Protein AF-A0A819VGU9-F1 (afdb_monomer_lite)

pLDDT: mean 79.76, std 13.73, range [31.5, 95.88]

Structure (mmCIF, N/CA/C/O backbone):
data_AF-A0A819VGU9-F1
#
_entry.id   AF-A0A819VGU9-F1
#
loop_
_atom_site.group_PDB
_atom_site.id
_atom_site.type_symbol
_atom_site.label_atom_id
_atom_site.label_alt_id
_atom_site.label_comp_id
_atom_site.label_asym_id
_atom_site.label_entity_id
_atom_site.label_seq_id
_atom_site.pdbx_PDB_ins_code
_atom_site.Cartn_x
_atom_site.Cartn_y
_atom_site.Cartn_z
_atom_site.occupancy
_atom_site.B_iso_or_equiv
_atom_site.auth_seq_id
_atom_site.auth_comp_id
_atom_site.auth_asym_id
_atom_site.auth_atom_id
_atom_site.pdbx_PDB_model_num
ATOM 1 N N . MET A 1 1 ? 6.823 -14.526 -29.580 1.00 31.86 1 MET A N 1
ATOM 2 C CA . MET A 1 1 ? 7.657 -13.883 -30.620 1.00 31.86 1 MET A CA 1
ATOM 3 C C . MET A 1 1 ? 7.358 -12.381 -30.601 1.00 31.86 1 MET A C 1
ATOM 5 O O . MET A 1 1 ? 6.498 -11.928 -31.337 1.00 31.86 1 MET A O 1
ATOM 9 N N . ILE A 1 2 ? 7.990 -11.626 -29.694 1.00 31.50 2 ILE A N 1
ATOM 10 C CA . ILE A 1 2 ? 7.909 -10.154 -29.609 1.00 31.50 2 ILE A CA 1
ATOM 11 C C . ILE A 1 2 ? 9.362 -9.670 -29.629 1.00 31.50 2 ILE A C 1
ATOM 13 O O . ILE A 1 2 ? 9.947 -9.432 -28.584 1.00 31.50 2 ILE A O 1
ATOM 17 N N . LYS A 1 3 ? 10.001 -9.691 -30.805 1.00 33.62 3 LYS A N 1
ATOM 18 C CA . LYS A 1 3 ? 11.456 -9.472 -30.924 1.00 33.62 3 LYS A CA 1
ATOM 19 C C . LYS A 1 3 ? 11.868 -8.036 -31.278 1.00 33.62 3 LYS A C 1
ATOM 21 O O . LYS A 1 3 ? 13.042 -7.739 -31.182 1.00 33.62 3 LYS A O 1
ATOM 26 N N . ASN A 1 4 ? 10.938 -7.141 -31.635 1.00 33.09 4 ASN A N 1
ATOM 27 C CA . ASN A 1 4 ? 11.290 -5.843 -32.242 1.00 33.09 4 ASN A CA 1
ATOM 28 C C . ASN A 1 4 ? 10.592 -4.612 -31.618 1.00 33.09 4 ASN A C 1
ATOM 30 O O . ASN A 1 4 ? 10.355 -3.640 -32.326 1.00 33.09 4 ASN A O 1
ATOM 34 N N . LEU A 1 5 ? 10.222 -4.629 -30.329 1.00 37.22 5 LEU A N 1
ATOM 35 C CA . LEU A 1 5 ? 9.603 -3.455 -29.673 1.00 37.22 5 LEU A CA 1
ATOM 36 C C . LEU A 1 5 ? 10.383 -2.895 -28.468 1.00 37.22 5 LEU A C 1
ATOM 38 O O . LEU A 1 5 ? 9.916 -1.952 -27.836 1.00 37.22 5 LEU A O 1
ATOM 42 N N . PHE A 1 6 ? 11.547 -3.461 -28.143 1.00 39.22 6 PHE A N 1
ATOM 43 C CA . PHE A 1 6 ? 12.236 -3.240 -26.865 1.00 39.22 6 PHE A CA 1
ATOM 44 C C . PHE A 1 6 ? 13.535 -2.436 -26.970 1.00 39.22 6 PHE A C 1
ATOM 46 O O . PHE A 1 6 ? 14.406 -2.619 -26.129 1.00 39.22 6 PHE A O 1
ATOM 53 N N . GLU A 1 7 ? 13.707 -1.548 -27.956 1.00 41.38 7 GLU A N 1
ATOM 54 C CA . GLU A 1 7 ? 14.926 -0.726 -27.928 1.00 41.38 7 GLU A CA 1
ATOM 55 C C . GLU A 1 7 ? 14.936 0.199 -26.704 1.00 41.38 7 GLU A C 1
ATOM 57 O O . GLU A 1 7 ? 15.958 0.245 -26.037 1.00 41.38 7 GLU A O 1
ATOM 62 N N . PHE A 1 8 ? 13.805 0.808 -26.307 1.00 51.00 8 PHE A N 1
ATOM 63 C CA . PHE A 1 8 ? 13.648 1.485 -25.006 1.00 51.00 8 PHE A CA 1
ATOM 64 C C . PHE A 1 8 ? 12.159 1.576 -24.627 1.00 51.00 8 PHE A C 1
ATOM 66 O O . PHE A 1 8 ? 11.476 2.530 -25.004 1.00 51.00 8 PHE A O 1
ATOM 73 N N . LEU A 1 9 ? 11.626 0.580 -23.911 1.00 62.31 9 LEU A N 1
ATOM 74 C CA . LEU A 1 9 ? 10.240 0.605 -23.425 1.00 62.31 9 LEU A CA 1
ATOM 75 C C . LEU A 1 9 ? 10.215 0.877 -21.922 1.00 62.31 9 LEU A C 1
ATOM 77 O O . LEU A 1 9 ? 10.879 0.182 -21.158 1.00 62.31 9 LEU A O 1
ATOM 81 N N . ASP A 1 10 ? 9.425 1.857 -21.492 1.00 71.31 10 ASP A N 1
ATOM 82 C CA . ASP A 1 10 ? 9.226 2.092 -20.064 1.00 71.31 10 ASP A CA 1
ATOM 83 C C . ASP A 1 10 ? 8.240 1.093 -19.470 1.00 71.31 10 ASP A C 1
ATOM 85 O O . ASP A 1 10 ? 7.156 0.854 -20.008 1.00 71.31 10 ASP A O 1
ATOM 89 N N . LEU A 1 11 ? 8.590 0.590 -18.295 1.00 72.44 11 LEU A N 1
ATOM 90 C CA . LEU A 1 11 ? 7.759 -0.256 -17.463 1.00 72.44 11 LEU A CA 1
ATOM 91 C C . LEU A 1 11 ? 7.375 0.503 -16.203 1.00 72.44 11 LEU A C 1
ATOM 93 O O . LEU A 1 11 ? 8.237 0.977 -15.466 1.00 72.44 11 LEU A O 1
ATOM 97 N N . ASN A 1 12 ? 6.079 0.562 -15.921 1.00 75.69 12 ASN A N 1
ATOM 98 C CA . ASN A 1 12 ? 5.585 0.916 -14.600 1.00 75.69 12 ASN A CA 1
ATOM 99 C C . ASN A 1 12 ? 5.543 -0.362 -13.761 1.00 75.69 12 ASN A C 1
ATOM 101 O O . ASN A 1 12 ? 4.792 -1.279 -14.099 1.00 75.69 12 ASN A O 1
ATOM 105 N N . VAL A 1 13 ? 6.339 -0.422 -12.695 1.00 72.31 13 VAL A N 1
ATOM 106 C CA . VAL A 1 13 ? 6.439 -1.588 -11.811 1.00 72.31 13 VAL A CA 1
ATOM 107 C C . VAL A 1 13 ? 6.014 -1.205 -10.398 1.00 72.31 13 VAL A C 1
ATOM 109 O O . VAL A 1 13 ? 6.526 -0.240 -9.825 1.00 72.31 13 VAL A O 1
ATOM 112 N N . SER A 1 14 ? 5.083 -1.965 -9.827 1.00 74.81 14 SER A N 1
ATOM 113 C CA . SER A 1 14 ? 4.647 -1.826 -8.436 1.00 74.81 14 SER A CA 1
ATOM 114 C C . SER A 1 14 ? 4.408 -3.188 -7.782 1.00 74.81 14 SER A C 1
ATOM 116 O O . SER A 1 14 ? 4.339 -4.213 -8.456 1.00 74.81 14 SER A O 1
ATOM 118 N N . LYS A 1 15 ? 4.298 -3.198 -6.452 1.00 73.69 15 LYS A N 1
ATOM 119 C CA . LYS A 1 15 ? 3.937 -4.365 -5.637 1.00 73.69 15 LYS A CA 1
ATOM 120 C C . LYS A 1 15 ? 2.685 -4.017 -4.834 1.00 73.69 15 LYS A C 1
ATOM 122 O O . LYS A 1 15 ? 2.553 -2.884 -4.360 1.00 73.69 15 LYS A O 1
ATOM 127 N N . ASP A 1 16 ? 1.776 -4.977 -4.695 1.00 63.22 16 ASP A N 1
ATOM 128 C CA . ASP A 1 16 ? 0.609 -4.821 -3.830 1.00 63.22 16 ASP A CA 1
ATOM 129 C C . ASP A 1 16 ? 1.040 -4.679 -2.363 1.00 63.22 16 ASP A C 1
ATOM 131 O O . ASP A 1 16 ? 2.048 -5.238 -1.944 1.00 63.22 16 ASP A O 1
ATOM 135 N N . GLN A 1 17 ? 0.221 -3.977 -1.574 1.00 55.19 17 GLN A N 1
ATOM 136 C CA . GLN A 1 17 ? 0.318 -3.840 -0.109 1.00 55.19 17 GLN A CA 1
ATOM 137 C C . GLN A 1 17 ? 1.141 -2.689 0.491 1.00 55.19 17 GLN A C 1
ATOM 139 O O . GLN A 1 17 ? 1.574 -2.820 1.629 1.00 55.19 17 GLN A O 1
ATOM 144 N N . LEU A 1 18 ? 1.257 -1.510 -0.128 1.00 57.91 18 LEU A N 1
ATOM 145 C CA . LEU A 1 18 ? 1.621 -0.318 0.659 1.00 57.91 18 LEU A CA 1
ATOM 146 C C . LEU A 1 18 ? 0.717 0.882 0.398 1.00 57.91 18 LEU A C 1
ATOM 148 O O . LEU A 1 18 ? 0.342 1.186 -0.731 1.00 57.91 18 LEU A O 1
ATOM 152 N N . LEU A 1 19 ? 0.397 1.582 1.491 1.00 60.91 19 LEU A N 1
ATOM 153 C CA . LEU A 1 19 ? -0.346 2.848 1.517 1.00 60.91 19 LEU A CA 1
ATOM 154 C C . LEU A 1 19 ? 0.340 3.952 0.704 1.00 60.91 19 LEU A C 1
ATOM 156 O O . LEU A 1 19 ? -0.319 4.841 0.167 1.00 60.91 19 LEU A O 1
ATOM 160 N N . LEU A 1 20 ? 1.659 3.838 0.563 1.00 59.12 20 LEU A N 1
ATOM 161 C CA . LEU A 1 20 ? 2.449 4.514 -0.449 1.00 59.12 20 LEU A CA 1
ATOM 162 C C . LEU A 1 20 ? 2.729 3.503 -1.558 1.00 59.12 20 LEU A C 1
ATOM 164 O O . LEU A 1 20 ? 3.771 2.849 -1.562 1.00 59.12 20 LEU A O 1
ATOM 168 N N . GLN A 1 21 ? 1.783 3.344 -2.485 1.00 58.88 21 GLN A N 1
ATOM 169 C CA . GLN A 1 21 ? 2.053 2.594 -3.706 1.00 58.88 21 GLN A CA 1
ATOM 170 C C . GLN A 1 21 ? 3.158 3.324 -4.459 1.00 58.88 21 GLN A C 1
ATOM 172 O O . GLN A 1 21 ? 2.946 4.386 -5.048 1.00 58.88 21 GLN A O 1
ATOM 177 N N . LYS A 1 22 ? 4.364 2.768 -4.391 1.00 68.19 22 LYS A N 1
ATOM 178 C CA . LYS A 1 22 ? 5.483 3.251 -5.174 1.00 68.19 22 LYS A CA 1
ATOM 179 C C . LYS A 1 22 ? 5.436 2.559 -6.523 1.00 68.19 22 LYS A C 1
ATOM 181 O O . LYS A 1 22 ? 5.618 1.348 -6.609 1.00 68.19 22 LYS A O 1
ATOM 186 N N . ILE A 1 23 ? 5.179 3.351 -7.553 1.00 75.38 23 ILE A N 1
ATOM 187 C CA . ILE A 1 23 ? 5.312 2.924 -8.938 1.00 75.38 23 ILE A CA 1
ATOM 188 C C . ILE A 1 23 ? 6.678 3.407 -9.409 1.00 75.38 23 ILE A C 1
ATOM 190 O O . ILE A 1 23 ? 6.955 4.607 -9.391 1.00 75.38 23 ILE A O 1
ATOM 194 N N . LEU A 1 24 ? 7.550 2.471 -9.769 1.00 77.19 24 LEU A N 1
ATOM 195 C CA . LEU A 1 24 ? 8.814 2.786 -10.418 1.00 77.19 24 LEU A CA 1
ATOM 196 C C . LEU A 1 24 ? 8.627 2.770 -11.924 1.00 77.19 24 LEU A C 1
ATOM 198 O O . LEU A 1 24 ? 8.023 1.847 -12.461 1.00 77.19 24 LEU A O 1
ATOM 202 N N . VAL A 1 25 ? 9.174 3.785 -12.586 1.00 80.94 25 VAL A N 1
ATOM 203 C CA . VAL A 1 25 ? 9.346 3.779 -14.036 1.00 80.94 25 VAL A CA 1
ATOM 204 C C . VAL A 1 25 ? 10.752 3.256 -14.307 1.00 80.94 25 VAL A C 1
ATOM 206 O O . VAL A 1 25 ? 11.726 3.910 -13.937 1.00 80.94 25 VAL A O 1
ATOM 209 N N . LEU A 1 26 ? 10.845 2.065 -14.891 1.00 82.94 26 LEU A N 1
ATOM 210 C CA . LEU A 1 26 ? 12.098 1.399 -15.248 1.00 82.94 26 LEU A CA 1
ATOM 211 C C . LEU A 1 26 ? 12.187 1.239 -16.764 1.00 82.94 26 LEU A C 1
ATOM 213 O O . LEU A 1 26 ? 11.166 1.131 -17.436 1.00 82.94 26 LEU A O 1
ATOM 217 N N . THR A 1 27 ? 13.400 1.176 -17.299 1.00 85.94 27 THR A N 1
ATOM 218 C CA . THR A 1 27 ? 13.620 0.887 -18.720 1.00 85.94 27 THR A CA 1
ATOM 219 C C . THR A 1 27 ? 13.745 -0.620 -18.916 1.00 85.94 27 THR A C 1
ATOM 221 O O . THR A 1 27 ? 14.610 -1.249 -18.307 1.00 85.94 27 THR A O 1
ATOM 224 N N . ALA A 1 28 ? 12.910 -1.204 -19.774 1.00 87.00 28 ALA A N 1
ATOM 225 C CA . ALA A 1 28 ? 13.093 -2.572 -20.244 1.00 87.00 28 ALA A CA 1
ATOM 226 C C . ALA A 1 28 ? 14.291 -2.635 -21.198 1.00 87.00 28 ALA A C 1
ATOM 228 O O . ALA A 1 28 ? 14.352 -1.866 -22.158 1.00 87.00 28 ALA A O 1
ATOM 229 N N . VAL A 1 29 ? 15.208 -3.568 -20.944 1.00 88.81 29 VAL A N 1
ATOM 230 C CA . VAL A 1 29 ? 16.390 -3.824 -21.776 1.00 88.81 29 VAL A CA 1
ATOM 231 C C . VAL A 1 29 ? 16.378 -5.291 -22.188 1.00 88.81 29 VAL A C 1
ATOM 233 O O . VAL A 1 29 ? 16.212 -6.166 -21.338 1.00 88.81 29 VAL A O 1
ATOM 236 N N . ASP A 1 30 ? 16.539 -5.557 -23.484 1.00 89.44 30 ASP A N 1
ATOM 237 C CA . ASP A 1 30 ? 16.662 -6.921 -24.000 1.00 89.44 30 ASP A CA 1
ATOM 238 C C . ASP A 1 30 ? 18.105 -7.425 -23.855 1.00 89.44 30 ASP A C 1
ATOM 240 O O . ASP A 1 30 ? 19.038 -6.805 -24.366 1.00 89.44 30 ASP A O 1
ATOM 244 N N . ILE A 1 31 ? 18.287 -8.545 -23.149 1.00 90.94 31 ILE A N 1
ATOM 245 C CA . ILE A 1 31 ? 19.594 -9.165 -22.888 1.00 90.94 31 ILE A CA 1
ATOM 246 C C . ILE A 1 31 ? 19.554 -10.604 -23.427 1.00 90.94 31 ILE A C 1
ATOM 248 O O . ILE A 1 31 ? 18.895 -11.452 -22.812 1.00 90.94 31 ILE A O 1
ATOM 252 N N . PRO A 1 32 ? 20.235 -10.903 -24.553 1.00 93.88 32 PRO A N 1
ATOM 253 C CA . PRO A 1 32 ? 20.205 -12.217 -25.203 1.00 93.88 32 PRO A CA 1
ATOM 254 C C . PRO A 1 32 ? 20.515 -13.397 -24.279 1.00 93.88 32 PRO A C 1
ATOM 256 O O . PRO A 1 32 ? 19.910 -14.462 -24.387 1.00 93.88 32 PRO A O 1
ATOM 259 N N . GLU A 1 33 ? 21.429 -13.203 -23.334 1.00 95.44 33 GLU A N 1
ATOM 260 C CA . GLU A 1 33 ? 21.874 -14.214 -22.377 1.00 95.44 33 GLU A CA 1
ATOM 261 C C . GLU A 1 33 ? 20.768 -14.640 -21.400 1.00 95.44 33 GLU A C 1
ATOM 263 O O . GLU A 1 33 ? 20.848 -15.725 -20.827 1.00 95.44 33 GLU A O 1
ATOM 268 N N . LEU A 1 34 ? 19.729 -13.815 -21.224 1.00 94.06 34 LEU A N 1
ATOM 269 C CA . LEU A 1 34 ? 18.594 -14.072 -20.332 1.00 94.06 34 LEU A CA 1
ATOM 270 C C . LEU A 1 34 ? 17.363 -14.623 -21.069 1.00 94.06 34 LEU A C 1
ATOM 272 O O . LEU A 1 34 ? 16.322 -14.832 -20.450 1.00 94.06 34 LEU A O 1
ATOM 276 N N . HIS A 1 35 ? 17.446 -14.884 -22.380 1.00 93.94 35 HIS A N 1
ATOM 277 C CA . HIS A 1 35 ? 16.300 -15.320 -23.200 1.00 93.94 35 HIS A CA 1
ATOM 278 C C . HIS A 1 35 ? 15.715 -16.682 -22.809 1.00 93.94 35 HIS A C 1
ATOM 280 O O . HIS A 1 35 ? 14.593 -16.996 -23.204 1.00 93.94 35 HIS A O 1
ATOM 286 N N . ASN A 1 36 ? 16.456 -17.496 -22.059 1.00 95.88 36 ASN A N 1
ATOM 287 C CA . ASN A 1 36 ? 15.985 -18.769 -21.512 1.00 95.88 36 ASN A CA 1
ATOM 288 C C . ASN A 1 36 ? 15.142 -18.611 -20.233 1.00 95.88 36 ASN A C 1
ATOM 290 O O . ASN A 1 36 ? 14.585 -19.598 -19.752 1.00 95.88 36 ASN A O 1
ATOM 294 N N . LEU A 1 37 ? 15.065 -17.405 -19.668 1.00 93.31 37 LEU A N 1
ATOM 295 C CA . LEU A 1 37 ? 14.242 -17.099 -18.508 1.00 93.31 37 LEU A CA 1
ATOM 296 C C . LEU A 1 37 ? 12.854 -16.642 -18.972 1.00 93.31 37 LEU A C 1
ATOM 298 O O . LEU A 1 37 ? 12.713 -15.728 -19.784 1.00 93.31 37 LEU A O 1
ATOM 302 N N . HIS A 1 38 ? 11.815 -17.290 -18.452 1.00 91.38 38 HIS A N 1
ATOM 303 C CA . HIS A 1 38 ? 10.426 -17.043 -18.835 1.00 91.38 38 HIS A CA 1
ATOM 304 C C . HIS A 1 38 ? 9.576 -16.741 -17.604 1.00 91.38 38 HIS A C 1
ATOM 306 O O . HIS A 1 38 ? 9.873 -17.226 -16.515 1.00 91.38 38 HIS A O 1
ATOM 312 N N . ASP A 1 39 ? 8.527 -15.937 -17.793 1.00 89.56 39 ASP A N 1
ATOM 313 C CA . ASP A 1 39 ? 7.540 -15.572 -16.766 1.00 89.56 39 ASP A CA 1
ATOM 314 C C . ASP A 1 39 ? 8.132 -14.955 -15.485 1.00 89.56 39 ASP A C 1
ATOM 316 O O . ASP A 1 39 ? 7.549 -15.040 -14.404 1.00 89.56 39 ASP A O 1
ATOM 320 N N . ILE A 1 40 ? 9.284 -14.289 -15.614 1.00 90.38 40 ILE A N 1
ATOM 321 C CA . ILE A 1 40 ? 9.957 -13.573 -14.528 1.00 90.38 40 ILE A CA 1
ATOM 322 C C . ILE A 1 40 ? 10.390 -12.172 -14.962 1.00 90.38 40 ILE A C 1
ATOM 324 O O . ILE A 1 40 ? 10.522 -11.876 -16.150 1.00 90.38 40 ILE A O 1
ATOM 328 N N . ILE A 1 41 ? 10.652 -11.318 -13.974 1.00 88.25 41 ILE A N 1
ATOM 329 C CA . ILE A 1 41 ? 11.302 -10.019 -14.155 1.00 88.25 41 ILE A CA 1
ATOM 330 C C . ILE A 1 41 ? 12.696 -10.130 -13.555 1.00 88.25 41 ILE A C 1
ATOM 332 O O . ILE A 1 41 ? 12.843 -10.564 -12.413 1.00 88.25 41 ILE A O 1
ATOM 336 N N . VAL A 1 42 ? 13.708 -9.718 -14.312 1.00 90.19 42 VAL A N 1
ATOM 337 C CA . VAL A 1 42 ? 15.090 -9.659 -13.833 1.00 90.19 42 VAL A CA 1
ATOM 338 C C . VAL A 1 42 ? 15.429 -8.206 -13.529 1.00 90.19 42 VAL A C 1
ATOM 340 O O . VAL A 1 42 ? 15.321 -7.343 -14.397 1.00 90.19 42 VAL A O 1
ATOM 343 N N . PHE A 1 43 ? 15.818 -7.932 -12.285 1.00 89.81 43 PHE A N 1
ATOM 344 C CA . PHE A 1 43 ? 16.301 -6.618 -11.867 1.00 89.81 43 PHE A CA 1
ATOM 345 C C . PHE A 1 43 ? 17.827 -6.569 -11.928 1.00 89.81 43 PHE A C 1
ATOM 347 O O . PHE A 1 43 ? 18.496 -7.575 -11.695 1.00 89.81 43 PHE A O 1
ATOM 354 N N . SER A 1 44 ? 18.373 -5.382 -12.199 1.00 88.31 44 SER A N 1
ATOM 355 C CA . SER A 1 44 ? 19.816 -5.150 -12.120 1.00 88.31 44 SER A CA 1
ATOM 356 C C . SER A 1 44 ? 20.331 -5.358 -10.691 1.00 88.31 44 SER A C 1
ATOM 358 O O . SER A 1 44 ? 19.679 -4.959 -9.722 1.00 88.31 44 SER A O 1
ATOM 360 N N . THR A 1 45 ? 21.520 -5.947 -10.570 1.00 86.06 45 THR A N 1
ATOM 361 C CA . THR A 1 45 ? 22.282 -6.037 -9.314 1.00 86.06 45 THR A CA 1
ATOM 362 C C . THR A 1 45 ? 23.190 -4.828 -9.084 1.00 86.06 45 THR A C 1
ATOM 364 O O . THR A 1 45 ? 23.791 -4.717 -8.020 1.00 86.06 45 THR A O 1
ATOM 367 N N . GLU A 1 46 ? 23.292 -3.933 -10.067 1.00 85.12 46 GLU A N 1
ATOM 368 C CA . GLU A 1 46 ? 24.137 -2.740 -10.022 1.00 85.12 46 GLU A CA 1
ATOM 369 C C . GLU A 1 46 ? 23.424 -1.538 -9.381 1.00 85.12 46 GLU A C 1
ATOM 371 O O . GLU A 1 46 ? 22.203 -1.382 -9.478 1.00 85.12 46 GLU A O 1
ATOM 376 N N . GLY A 1 47 ? 24.214 -0.636 -8.792 1.00 82.00 47 GLY A N 1
ATOM 377 C CA . GLY A 1 47 ? 23.757 0.602 -8.151 1.00 82.00 47 GLY A CA 1
ATOM 378 C C . GLY A 1 47 ? 23.665 0.521 -6.623 1.00 82.00 47 GLY A C 1
ATOM 379 O O . GLY A 1 47 ? 23.725 -0.549 -6.028 1.00 82.00 47 GLY A O 1
ATOM 380 N N . ASP A 1 48 ? 23.496 1.677 -5.973 1.00 81.38 48 ASP A N 1
ATOM 381 C CA . ASP A 1 48 ? 23.580 1.792 -4.503 1.00 81.38 48 ASP A CA 1
ATOM 382 C C . ASP A 1 48 ? 22.471 1.037 -3.755 1.00 81.38 48 ASP A C 1
ATOM 384 O O . ASP A 1 48 ? 22.633 0.618 -2.608 1.00 81.38 48 ASP A O 1
ATOM 388 N N . ARG A 1 49 ? 21.306 0.889 -4.394 1.00 77.44 49 ARG A N 1
ATOM 389 C CA . ARG A 1 49 ? 20.156 0.156 -3.860 1.00 77.44 49 ARG A CA 1
ATOM 390 C C . ARG A 1 49 ? 19.457 -0.583 -5.001 1.00 77.44 49 ARG A C 1
ATOM 392 O O . ARG A 1 49 ? 19.077 0.085 -5.969 1.00 77.44 49 ARG A O 1
ATOM 399 N N . PRO A 1 50 ? 19.198 -1.896 -4.868 1.00 84.50 50 PRO A N 1
ATOM 400 C CA . PRO A 1 50 ? 18.474 -2.649 -5.884 1.00 84.50 50 PRO A CA 1
ATOM 401 C C . PRO A 1 50 ? 17.062 -2.105 -6.125 1.00 84.50 50 PRO A C 1
ATOM 403 O O . PRO A 1 50 ? 16.383 -1.667 -5.188 1.00 84.50 50 PRO A O 1
ATOM 406 N N . ASP A 1 51 ? 16.601 -2.140 -7.376 1.00 84.50 51 ASP A N 1
ATOM 407 C CA . ASP A 1 51 ? 15.305 -1.565 -7.756 1.00 84.50 51 ASP A CA 1
ATOM 408 C C . ASP A 1 51 ? 14.118 -2.296 -7.134 1.00 84.50 51 ASP A C 1
ATOM 410 O O . ASP A 1 51 ? 13.174 -1.644 -6.696 1.00 84.50 51 ASP A O 1
ATOM 414 N N . PHE A 1 52 ? 14.185 -3.620 -6.987 1.00 82.88 52 PHE A N 1
ATOM 415 C CA . PHE A 1 52 ? 13.140 -4.372 -6.294 1.00 82.88 52 PHE A CA 1
ATOM 416 C C . PHE A 1 52 ? 12.942 -3.861 -4.857 1.00 82.88 52 PHE A C 1
ATOM 418 O O . PHE A 1 52 ? 11.824 -3.552 -4.457 1.00 82.88 52 PHE A O 1
ATOM 425 N N . HIS A 1 53 ? 14.025 -3.605 -4.117 1.00 79.06 53 HIS A N 1
ATOM 426 C CA . HIS A 1 53 ? 13.959 -3.107 -2.740 1.00 79.06 53 HIS A CA 1
ATOM 427 C C . HIS A 1 53 ? 13.385 -1.680 -2.647 1.00 79.06 53 HIS A C 1
ATOM 429 O O . HIS A 1 53 ? 12.893 -1.249 -1.601 1.00 79.06 53 HIS A O 1
ATOM 435 N N . LYS A 1 54 ? 13.434 -0.918 -3.747 1.00 78.06 54 LYS A N 1
ATOM 436 C CA . LYS A 1 54 ? 12.787 0.396 -3.876 1.00 78.06 54 LYS A CA 1
ATOM 437 C C . LYS A 1 54 ? 11.273 0.277 -4.104 1.00 78.06 54 LYS A C 1
ATOM 439 O O . LYS A 1 54 ? 10.600 1.304 -3.984 1.00 78.06 54 LYS A O 1
ATOM 444 N N . ILE A 1 55 ? 10.753 -0.906 -4.432 1.00 79.25 55 ILE A N 1
ATOM 445 C CA . ILE A 1 55 ? 9.331 -1.216 -4.613 1.00 79.25 55 ILE A CA 1
ATOM 446 C C . ILE A 1 55 ? 8.831 -1.889 -3.338 1.00 79.25 55 ILE A C 1
ATOM 448 O O . ILE A 1 55 ? 8.933 -3.100 -3.162 1.00 79.25 55 ILE A O 1
ATOM 452 N N . ALA A 1 56 ? 8.293 -1.081 -2.430 1.00 74.12 56 ALA A N 1
ATOM 453 C CA . ALA A 1 56 ? 7.631 -1.568 -1.225 1.00 74.12 56 ALA A CA 1
ATOM 454 C C . ALA A 1 56 ? 8.469 -2.504 -0.327 1.00 74.12 56 ALA A C 1
ATOM 456 O O . ALA A 1 56 ? 7.915 -3.382 0.327 1.00 74.12 56 ALA A O 1
ATOM 457 N N . GLY A 1 57 ? 9.795 -2.325 -0.293 1.00 75.81 57 GLY A N 1
ATOM 458 C CA . GLY A 1 57 ? 10.679 -3.141 0.545 1.00 75.81 57 GLY A CA 1
ATOM 459 C C . GLY A 1 57 ? 10.772 -4.607 0.114 1.00 75.81 57 GLY A C 1
ATOM 460 O O . GLY A 1 57 ? 11.091 -5.448 0.940 1.00 75.81 57 GLY A O 1
ATOM 461 N N . SER A 1 58 ? 10.477 -4.911 -1.153 1.00 81.00 58 SER A N 1
ATOM 462 C CA . SER A 1 58 ? 10.571 -6.263 -1.705 1.00 81.00 58 SER A CA 1
ATOM 463 C C . SER A 1 58 ? 11.952 -6.896 -1.488 1.00 81.00 58 SER A C 1
ATOM 465 O O . SER A 1 58 ? 12.970 -6.201 -1.564 1.00 81.00 58 SER A O 1
ATOM 467 N N . ASP A 1 59 ? 11.976 -8.206 -1.246 1.00 82.88 59 ASP A N 1
ATOM 468 C CA . ASP A 1 59 ? 13.172 -9.014 -0.970 1.00 82.88 59 ASP A CA 1
ATOM 469 C C . ASP A 1 59 ? 13.308 -10.243 -1.896 1.00 82.88 59 ASP A C 1
ATOM 471 O O . ASP A 1 59 ? 14.236 -11.033 -1.735 1.00 82.88 59 ASP A O 1
ATOM 475 N N . LEU A 1 60 ? 12.443 -10.358 -2.917 1.00 86.81 60 LEU A N 1
ATOM 476 C CA . LEU A 1 60 ? 12.434 -11.431 -3.926 1.00 86.81 60 LEU A CA 1
ATOM 477 C C . LEU A 1 60 ? 12.232 -12.851 -3.356 1.00 86.81 60 LEU A C 1
ATOM 479 O O . LEU A 1 60 ? 12.570 -13.831 -4.019 1.00 86.81 60 LEU A O 1
ATOM 483 N N . ASP A 1 61 ? 11.619 -12.992 -2.177 1.00 87.62 61 ASP A N 1
ATOM 484 C CA . ASP A 1 61 ? 11.335 -14.294 -1.544 1.00 87.62 61 ASP A CA 1
ATOM 485 C C . ASP A 1 61 ? 10.069 -15.007 -2.086 1.00 87.62 61 ASP A C 1
ATOM 487 O O . ASP A 1 61 ? 9.666 -16.062 -1.590 1.00 87.62 61 ASP A O 1
ATOM 491 N N . GLY A 1 62 ? 9.459 -14.451 -3.140 1.00 86.00 62 GLY A N 1
ATOM 492 C CA . GLY A 1 62 ? 8.162 -14.868 -3.694 1.00 86.00 62 GLY A CA 1
ATOM 493 C C . GLY A 1 62 ? 7.286 -13.712 -4.191 1.00 86.00 62 GLY A C 1
ATOM 494 O O . GLY A 1 62 ? 6.133 -13.919 -4.583 1.00 86.00 62 GLY A O 1
ATOM 495 N N . ASP A 1 63 ? 7.827 -12.494 -4.172 1.00 85.62 63 ASP A N 1
ATOM 496 C CA . ASP A 1 63 ? 7.126 -11.277 -4.550 1.00 85.62 63 ASP A CA 1
ATOM 497 C C . ASP A 1 63 ? 6.635 -11.254 -5.997 1.00 85.62 63 ASP A C 1
ATOM 499 O O . ASP A 1 63 ? 7.333 -11.619 -6.942 1.00 85.62 63 ASP A O 1
ATOM 503 N N . LYS A 1 64 ? 5.410 -10.751 -6.161 1.00 87.25 64 LYS A N 1
ATOM 504 C CA . LYS A 1 64 ? 4.782 -10.524 -7.462 1.00 87.25 64 LYS A CA 1
ATOM 505 C C . LYS A 1 64 ? 4.668 -9.034 -7.724 1.00 87.25 64 LYS A C 1
ATOM 507 O O . LYS A 1 64 ? 4.298 -8.266 -6.834 1.00 87.25 64 LYS A O 1
ATOM 512 N N . TYR A 1 65 ? 4.926 -8.655 -8.968 1.00 86.00 65 TYR A N 1
ATOM 513 C CA . TYR A 1 65 ? 4.852 -7.272 -9.408 1.00 86.00 65 TYR A CA 1
ATOM 514 C C . TYR A 1 65 ? 3.730 -7.082 -10.413 1.00 86.00 65 TYR A C 1
ATOM 516 O O . TYR A 1 65 ? 3.523 -7.902 -11.309 1.00 86.00 65 TYR A O 1
ATOM 524 N N . PHE A 1 66 ? 3.048 -5.953 -10.293 1.00 86.06 66 PHE A N 1
ATOM 525 C CA . PHE A 1 66 ? 2.256 -5.416 -11.379 1.00 86.06 66 PHE A CA 1
ATOM 526 C C . PHE A 1 66 ? 3.199 -4.693 -12.341 1.00 86.06 66 PHE A C 1
ATOM 528 O O . PHE A 1 66 ? 3.887 -3.753 -11.942 1.00 86.06 66 PHE A O 1
ATOM 535 N N . VAL A 1 67 ? 3.233 -5.141 -13.597 1.00 85.88 67 VAL A N 1
ATOM 536 C CA . VAL A 1 67 ? 4.027 -4.524 -14.665 1.00 85.88 67 VAL A CA 1
ATOM 537 C C . VAL A 1 67 ? 3.096 -4.004 -15.736 1.00 85.88 67 VAL A C 1
ATOM 539 O O . VAL A 1 67 ? 2.276 -4.747 -16.275 1.00 85.88 67 VAL A O 1
ATOM 542 N N . TYR A 1 68 ? 3.256 -2.733 -16.080 1.00 85.38 68 TYR A N 1
ATOM 543 C CA . TYR A 1 68 ? 2.473 -2.102 -17.125 1.00 85.38 68 TYR A CA 1
ATOM 544 C C . TYR A 1 68 ? 3.350 -1.302 -18.089 1.00 85.38 68 TYR A C 1
ATOM 546 O O . TYR A 1 68 ? 4.019 -0.346 -17.697 1.00 85.38 68 TYR A O 1
ATOM 554 N N . TRP A 1 69 ? 3.296 -1.684 -19.366 1.00 84.31 69 TRP A N 1
ATOM 555 C CA . TRP A 1 69 ? 4.082 -1.111 -20.468 1.00 84.31 69 TRP A CA 1
ATOM 556 C C . TRP A 1 69 ? 3.224 -0.406 -21.532 1.00 84.31 69 TRP A C 1
ATOM 558 O O . TRP A 1 69 ? 3.700 -0.067 -22.614 1.00 84.31 69 TRP A O 1
ATOM 568 N N . GLY A 1 70 ? 1.928 -0.220 -21.266 1.00 81.00 70 GLY A N 1
ATOM 569 C CA . GLY A 1 70 ? 1.028 0.455 -22.196 1.00 81.00 70 GLY A CA 1
ATOM 570 C C . GLY A 1 70 ? 1.193 1.978 -22.172 1.00 81.00 70 GLY A C 1
ATOM 571 O O . GLY A 1 70 ? 1.488 2.587 -21.147 1.00 81.00 70 GLY A O 1
ATOM 572 N N . ILE A 1 71 ? 0.919 2.633 -23.300 1.00 75.44 71 ILE A N 1
ATOM 573 C CA . ILE A 1 71 ? 1.074 4.094 -23.428 1.00 75.44 71 ILE A CA 1
ATOM 574 C C . ILE A 1 71 ? 0.019 4.906 -22.659 1.00 75.44 71 ILE A C 1
ATOM 576 O O . ILE A 1 71 ? 0.233 6.086 -22.390 1.00 75.44 71 ILE A O 1
ATOM 580 N N . ALA A 1 72 ? -1.110 4.294 -22.278 1.00 76.06 72 ALA A N 1
ATOM 581 C CA . ALA A 1 72 ? -2.226 5.007 -21.646 1.00 76.06 72 ALA A CA 1
ATOM 582 C C . ALA A 1 72 ? -1.916 5.529 -20.227 1.00 76.06 72 ALA A C 1
ATOM 584 O O . ALA A 1 72 ? -2.545 6.484 -19.783 1.00 76.06 72 ALA A O 1
ATOM 585 N N . PHE A 1 73 ? -0.926 4.946 -19.536 1.00 67.75 73 PHE A N 1
ATOM 586 C CA . PHE A 1 73 ? -0.495 5.368 -18.197 1.00 67.75 73 PHE A CA 1
ATOM 587 C C . PHE A 1 73 ? 1.020 5.609 -18.172 1.00 67.75 73 PHE A C 1
ATOM 589 O O . PHE A 1 73 ? 1.774 4.890 -17.520 1.00 67.75 73 PHE A O 1
ATOM 596 N N . ASN A 1 74 ? 1.488 6.620 -18.908 1.00 65.38 74 ASN A N 1
ATOM 597 C CA . ASN A 1 74 ? 2.885 7.048 -18.822 1.00 65.38 74 ASN A CA 1
ATOM 598 C C . ASN A 1 74 ? 3.088 7.988 -17.617 1.00 65.38 74 ASN A C 1
ATOM 600 O O . ASN A 1 74 ? 2.817 9.190 -17.687 1.00 65.38 74 ASN A O 1
ATOM 604 N N . LEU A 1 75 ? 3.565 7.428 -16.502 1.00 66.62 75 LEU A N 1
ATOM 605 C CA . LEU A 1 75 ? 3.702 8.116 -15.214 1.00 66.62 75 LEU A CA 1
ATOM 606 C C . LEU A 1 75 ? 4.997 8.931 -15.057 1.00 66.62 75 LEU A C 1
ATOM 608 O O . LEU A 1 75 ? 5.229 9.479 -13.979 1.00 66.62 75 LEU A O 1
ATOM 612 N N . ARG A 1 76 ? 5.808 9.106 -16.118 1.00 60.41 76 ARG A N 1
ATOM 613 C CA . ARG A 1 76 ? 7.061 9.901 -16.084 1.00 60.41 76 ARG A CA 1
ATOM 614 C C . ARG A 1 76 ? 6.907 11.305 -15.473 1.00 60.41 76 ARG A C 1
ATOM 616 O O . ARG A 1 76 ? 7.880 11.874 -14.995 1.00 60.41 76 ARG A O 1
ATOM 623 N N . LYS A 1 77 ? 5.698 11.877 -15.479 1.00 53.81 77 LYS A N 1
ATOM 624 C CA . LYS A 1 77 ? 5.402 13.226 -14.962 1.00 53.81 77 LYS A CA 1
ATOM 625 C C . LYS A 1 77 ? 5.120 13.294 -13.452 1.00 53.81 77 LYS A C 1
ATOM 627 O O . LYS A 1 77 ? 4.966 14.395 -12.931 1.00 53.81 77 LYS A O 1
ATOM 632 N N . HIS A 1 78 ? 5.048 12.162 -12.747 1.00 56.28 78 HIS A N 1
ATOM 633 C CA . HIS A 1 78 ? 4.612 12.097 -11.344 1.00 56.28 78 HIS A CA 1
ATOM 634 C C . HIS A 1 78 ? 5.581 11.314 -10.446 1.00 56.28 78 HIS A C 1
ATOM 636 O O . HIS A 1 78 ? 5.167 10.484 -9.638 1.00 56.28 78 HIS A O 1
ATOM 642 N N . VAL A 1 79 ? 6.882 11.589 -10.567 1.00 57.00 79 VAL A N 1
ATOM 643 C CA . VAL A 1 79 ? 7.898 11.012 -9.676 1.00 57.00 79 VAL A CA 1
ATOM 644 C C . VAL A 1 79 ? 7.915 11.795 -8.364 1.00 57.00 79 VAL A C 1
ATOM 646 O O . VAL A 1 79 ? 8.390 12.927 -8.302 1.00 57.00 79 VAL A O 1
ATOM 649 N N . VAL A 1 80 ? 7.372 11.196 -7.308 1.00 59.22 80 VAL A N 1
ATOM 650 C CA . VAL A 1 80 ? 7.538 11.695 -5.937 1.00 59.22 80 VAL A CA 1
ATOM 651 C C . VAL A 1 80 ? 8.874 11.162 -5.399 1.00 59.22 80 VAL A C 1
ATOM 653 O O . VAL A 1 80 ? 9.188 9.995 -5.656 1.00 59.22 80 VAL A O 1
ATOM 656 N N . PRO A 1 81 ? 9.671 11.971 -4.668 1.00 56.81 81 PRO A N 1
ATOM 657 C CA . PRO A 1 81 ? 10.886 11.497 -4.013 1.00 56.81 81 PRO A CA 1
ATOM 658 C C . PRO A 1 81 ? 10.633 10.236 -3.186 1.00 56.81 81 PRO A C 1
ATOM 660 O O . PRO A 1 81 ? 9.549 10.061 -2.622 1.00 56.81 81 PRO A O 1
ATOM 663 N N . LEU A 1 82 ? 11.638 9.360 -3.109 1.00 56.28 82 LEU A N 1
ATOM 664 C CA . LEU A 1 82 ? 11.550 8.157 -2.293 1.00 56.28 82 LEU A CA 1
ATOM 665 C C . LEU A 1 82 ? 11.250 8.557 -0.847 1.00 56.28 82 LEU A C 1
ATOM 667 O O . LEU A 1 82 ? 12.046 9.234 -0.202 1.00 56.28 82 LEU A O 1
ATOM 671 N N . LEU A 1 83 ? 10.091 8.136 -0.351 1.00 58.31 83 LEU A N 1
ATOM 672 C CA . LEU A 1 83 ? 9.774 8.242 1.061 1.00 58.31 83 LEU A CA 1
ATOM 673 C C . LEU A 1 83 ? 10.560 7.154 1.774 1.00 58.31 83 LEU A C 1
ATOM 675 O O . LEU A 1 83 ? 10.174 5.987 1.783 1.00 58.31 83 LEU A O 1
ATOM 679 N N . GLU A 1 84 ? 11.716 7.544 2.294 1.00 57.06 84 GLU A N 1
ATOM 680 C CA . GLU A 1 84 ? 12.533 6.689 3.136 1.00 57.06 84 GLU A CA 1
ATOM 681 C C . GLU A 1 84 ? 11.863 6.581 4.502 1.00 57.06 84 GLU A C 1
ATOM 683 O O . GLU A 1 84 ? 11.865 7.516 5.300 1.00 57.06 84 GLU A O 1
ATOM 688 N N . TYR A 1 85 ? 11.251 5.432 4.764 1.00 60.03 85 TYR A N 1
ATOM 689 C CA . TYR A 1 85 ? 10.991 4.999 6.126 1.00 60.03 85 TYR A CA 1
ATOM 690 C C . TYR A 1 85 ? 12.173 4.128 6.550 1.00 60.03 85 TYR A C 1
ATOM 692 O O . TYR A 1 85 ? 12.552 3.186 5.850 1.00 60.03 85 TYR A O 1
ATOM 700 N N . ALA A 1 86 ? 12.810 4.493 7.662 1.00 55.97 86 ALA A N 1
ATOM 701 C CA . ALA A 1 86 ? 13.863 3.677 8.240 1.00 55.97 86 ALA A CA 1
ATOM 702 C C . ALA A 1 86 ? 13.243 2.351 8.694 1.00 55.97 86 ALA A C 1
ATOM 704 O O . ALA A 1 86 ? 12.244 2.353 9.413 1.00 55.97 86 ALA A O 1
ATOM 705 N N . ALA A 1 87 ? 13.818 1.231 8.257 1.00 61.06 87 ALA A N 1
ATOM 706 C CA . ALA A 1 87 ? 13.444 -0.064 8.802 1.00 61.06 87 ALA A CA 1
ATOM 707 C C . ALA A 1 87 ? 13.769 -0.074 10.301 1.00 61.06 87 ALA A C 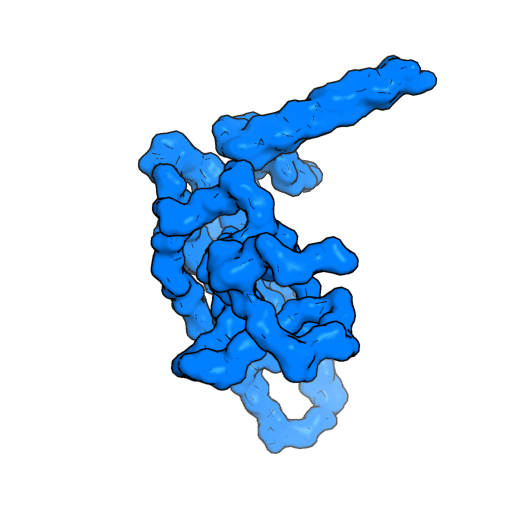1
ATOM 709 O O . ALA A 1 87 ? 14.866 0.322 10.709 1.00 61.06 87 ALA A O 1
ATOM 710 N N . GLU A 1 88 ? 12.812 -0.514 11.113 1.00 68.50 88 GLU A N 1
ATOM 711 C CA . GLU A 1 88 ? 13.025 -0.633 12.550 1.00 68.50 88 GLU A CA 1
ATOM 712 C C . GLU A 1 88 ? 14.077 -1.706 12.829 1.00 68.50 88 GLU A C 1
ATOM 714 O O . GLU A 1 88 ? 14.081 -2.782 12.218 1.00 68.50 88 GLU A O 1
ATOM 719 N N . LYS A 1 89 ? 14.997 -1.413 13.753 1.00 66.56 89 LYS A N 1
ATOM 720 C CA . LYS A 1 89 ? 16.037 -2.377 14.118 1.00 66.56 89 LYS A CA 1
ATOM 721 C C . LYS A 1 89 ? 15.382 -3.593 14.758 1.00 66.56 89 LYS A C 1
ATOM 723 O O . LYS A 1 89 ? 14.621 -3.469 15.716 1.00 66.56 89 LYS A O 1
ATOM 728 N N . LYS A 1 90 ? 15.729 -4.772 14.245 1.00 72.88 90 LYS A N 1
ATOM 729 C CA . LYS A 1 90 ? 15.330 -6.044 14.839 1.00 72.88 90 LYS A CA 1
ATOM 730 C C . LYS A 1 90 ? 15.786 -6.084 16.296 1.00 72.88 90 LYS A C 1
ATOM 732 O O . LYS A 1 90 ? 16.964 -5.870 16.580 1.00 72.88 90 LYS A O 1
ATOM 737 N N . ILE A 1 91 ? 14.861 -6.378 17.203 1.00 74.75 91 ILE A N 1
ATOM 738 C CA . ILE A 1 91 ? 15.200 -6.643 18.598 1.00 74.75 91 ILE A CA 1
ATOM 739 C C . ILE A 1 91 ? 15.899 -8.004 18.635 1.00 74.75 91 ILE A C 1
ATOM 741 O O . ILE A 1 91 ? 15.295 -9.038 18.342 1.00 74.75 91 ILE A O 1
ATOM 745 N N . GLU A 1 92 ? 17.193 -8.006 18.942 1.00 74.75 92 GLU A N 1
ATOM 746 C CA . GLU A 1 92 ? 17.967 -9.240 19.044 1.00 74.75 92 GLU A CA 1
ATOM 747 C C . GLU A 1 92 ? 17.659 -9.963 20.358 1.00 74.75 92 GLU A C 1
ATOM 749 O O . GLU A 1 92 ? 17.763 -9.396 21.445 1.00 74.75 92 GLU A O 1
ATOM 754 N N . HIS A 1 93 ? 17.308 -11.244 20.255 1.00 74.19 93 HIS A N 1
ATOM 755 C CA . HIS A 1 93 ? 17.182 -12.136 21.400 1.00 74.19 93 HIS A CA 1
ATOM 756 C C . HIS A 1 93 ? 18.418 -13.035 21.458 1.00 74.19 93 HIS A C 1
ATOM 758 O O . HIS A 1 93 ? 18.514 -14.025 20.736 1.00 74.19 93 HIS A O 1
ATOM 764 N N . LEU A 1 94 ? 19.389 -12.655 22.291 1.00 77.19 94 LEU A N 1
ATOM 765 C CA . LEU A 1 94 ? 20.711 -13.296 22.357 1.00 77.19 94 LEU A CA 1
ATOM 766 C C . LEU A 1 94 ? 20.754 -14.546 23.253 1.00 77.19 94 LEU A C 1
ATOM 768 O O . LEU A 1 94 ? 21.796 -15.189 23.367 1.00 77.19 94 LEU A O 1
ATOM 772 N N . THR A 1 95 ? 19.642 -14.900 23.901 1.00 82.75 95 THR A N 1
ATOM 773 C CA . THR A 1 95 ? 19.536 -16.073 24.780 1.00 82.75 95 THR A CA 1
ATOM 774 C C . THR A 1 95 ? 18.756 -17.215 24.115 1.00 82.75 95 THR A C 1
ATOM 776 O O . THR A 1 95 ? 17.940 -16.962 23.223 1.00 82.75 95 THR A O 1
ATOM 779 N N . PRO A 1 96 ? 18.965 -18.481 24.534 1.00 87.94 96 PRO A N 1
ATOM 780 C CA . PRO A 1 96 ? 18.144 -19.599 24.075 1.00 87.94 96 PRO A CA 1
ATOM 781 C C . PRO A 1 96 ? 16.657 -19.340 24.333 1.00 87.94 96 PRO A C 1
ATOM 783 O O . PRO A 1 96 ? 16.293 -18.833 25.392 1.00 87.94 96 PRO A O 1
ATOM 786 N N . ILE A 1 97 ? 15.808 -19.692 23.366 1.00 88.69 97 ILE A N 1
ATOM 787 C CA . ILE A 1 97 ? 14.358 -19.488 23.457 1.00 88.69 97 ILE A CA 1
ATOM 788 C C . ILE A 1 97 ? 13.785 -20.418 24.532 1.00 88.69 97 ILE A C 1
ATOM 790 O O . ILE A 1 97 ? 13.877 -21.641 24.408 1.00 88.69 97 ILE A O 1
ATOM 794 N N . ALA A 1 98 ? 13.159 -19.848 25.562 1.00 91.69 98 ALA A N 1
ATOM 795 C CA . ALA A 1 98 ? 12.422 -20.589 26.578 1.00 91.69 98 ALA A CA 1
ATOM 796 C C . ALA A 1 98 ? 10.903 -20.564 26.300 1.00 91.69 98 ALA A C 1
ATOM 798 O O . ALA A 1 98 ? 10.402 -19.643 25.650 1.00 91.69 98 ALA A O 1
ATOM 799 N N . PRO A 1 99 ? 10.113 -21.513 26.846 1.00 93.06 99 PRO A N 1
ATOM 800 C CA . PRO A 1 99 ? 8.651 -21.502 26.700 1.00 93.06 99 PRO A CA 1
ATOM 801 C C . PRO A 1 99 ? 7.991 -20.187 27.140 1.00 93.06 99 PRO A C 1
ATOM 803 O O . PRO A 1 99 ? 6.998 -19.754 26.558 1.00 93.06 99 PRO A O 1
ATOM 806 N N . LEU A 1 100 ? 8.562 -19.517 28.145 1.00 91.31 100 LEU A N 1
ATOM 807 C CA . LEU A 1 100 ? 8.076 -18.223 28.617 1.00 91.31 100 LEU A CA 1
ATOM 808 C C . LEU A 1 100 ? 8.255 -17.108 27.573 1.00 91.31 100 LEU A C 1
ATOM 810 O O . LEU A 1 100 ? 7.425 -16.204 27.513 1.00 91.31 100 LEU A O 1
ATOM 814 N N . ASP A 1 101 ? 9.293 -17.172 26.739 1.00 87.94 101 ASP A N 1
ATOM 815 C CA . ASP A 1 101 ? 9.543 -16.174 25.693 1.00 87.94 101 ASP A CA 1
ATOM 816 C C . ASP A 1 101 ? 8.506 -16.288 24.576 1.00 87.94 101 ASP A C 1
ATOM 818 O O . ASP A 1 101 ? 8.022 -15.275 24.074 1.00 87.94 101 ASP A O 1
ATOM 822 N N . ILE A 1 102 ? 8.066 -17.515 24.277 1.00 88.00 102 ILE A N 1
ATOM 823 C CA . ILE A 1 102 ? 6.948 -17.775 23.364 1.00 88.00 102 ILE A CA 1
ATOM 824 C C . ILE A 1 102 ? 5.669 -17.127 23.910 1.00 88.00 102 ILE A C 1
ATOM 826 O O . ILE A 1 102 ? 5.001 -16.386 23.193 1.00 88.00 102 ILE A O 1
ATOM 830 N N . ILE A 1 103 ? 5.347 -17.342 25.192 1.00 89.38 103 ILE A N 1
ATOM 831 C CA . ILE A 1 103 ? 4.167 -16.733 25.830 1.00 89.38 103 ILE A CA 1
ATOM 832 C C . ILE A 1 103 ? 4.250 -15.202 25.776 1.00 89.38 103 ILE A C 1
ATOM 834 O O . ILE A 1 103 ? 3.286 -14.552 25.374 1.00 89.38 103 ILE A O 1
ATOM 838 N N . LYS A 1 104 ? 5.399 -14.616 26.137 1.00 85.88 104 LYS A N 1
ATOM 839 C CA . LYS A 1 104 ? 5.616 -13.161 26.078 1.00 85.88 104 LYS A CA 1
ATOM 840 C C . LYS A 1 104 ? 5.443 -12.612 24.663 1.00 85.88 104 LYS A C 1
ATOM 842 O O . LYS A 1 104 ? 4.812 -11.572 24.510 1.00 85.88 104 LYS A O 1
ATOM 847 N N . TYR A 1 105 ? 5.953 -13.312 23.651 1.00 82.75 105 TYR A N 1
ATOM 848 C CA . TYR A 1 105 ? 5.788 -12.936 22.248 1.00 82.75 105 TYR A CA 1
ATOM 849 C C . TYR A 1 105 ? 4.318 -12.965 21.810 1.00 82.75 105 TYR A C 1
ATOM 851 O O . TYR A 1 105 ? 3.831 -12.021 21.191 1.00 82.75 105 TYR A O 1
ATOM 859 N N . TYR A 1 106 ? 3.564 -14.007 22.167 1.00 84.50 106 TYR A N 1
ATOM 860 C CA . TYR A 1 106 ? 2.128 -14.036 21.872 1.00 84.50 106 TYR A CA 1
ATOM 861 C C . TYR A 1 106 ? 1.385 -12.901 22.585 1.00 84.50 106 TYR A C 1
ATOM 863 O O . TYR A 1 106 ? 0.577 -12.209 21.972 1.00 84.50 106 TYR A O 1
ATOM 871 N N . LEU A 1 107 ? 1.688 -12.645 23.859 1.00 84.38 107 LEU A N 1
ATOM 872 C CA . LEU A 1 107 ? 1.062 -11.549 24.603 1.00 84.38 107 LEU A CA 1
ATOM 873 C C . LEU A 1 107 ? 1.392 -10.171 24.009 1.00 84.38 107 LEU A C 1
ATOM 875 O O . LEU A 1 107 ? 0.503 -9.322 23.937 1.00 84.38 107 LEU A O 1
ATOM 879 N N . SER A 1 108 ? 2.626 -9.944 23.550 1.00 76.62 108 SER A N 1
ATOM 880 C CA . SER A 1 108 ? 3.001 -8.676 22.912 1.00 76.62 108 SER A CA 1
ATOM 881 C C . SER A 1 108 ? 2.354 -8.507 21.533 1.00 76.62 108 SER A C 1
ATOM 883 O O . SER A 1 108 ? 1.903 -7.411 21.197 1.00 76.62 108 SER A O 1
ATOM 885 N N . THR A 1 109 ? 2.223 -9.583 20.754 1.00 73.88 109 THR A N 1
ATOM 886 C CA . THR A 1 109 ? 1.638 -9.543 19.401 1.00 73.88 109 THR A CA 1
ATOM 887 C C . THR A 1 109 ? 0.116 -9.421 19.390 1.00 73.88 109 THR A C 1
ATOM 889 O O . THR A 1 109 ? -0.413 -8.716 18.530 1.00 73.88 109 THR A O 1
ATOM 892 N N . LEU A 1 110 ? -0.585 -10.011 20.369 1.00 75.38 110 LEU A N 1
ATOM 893 C CA . LEU A 1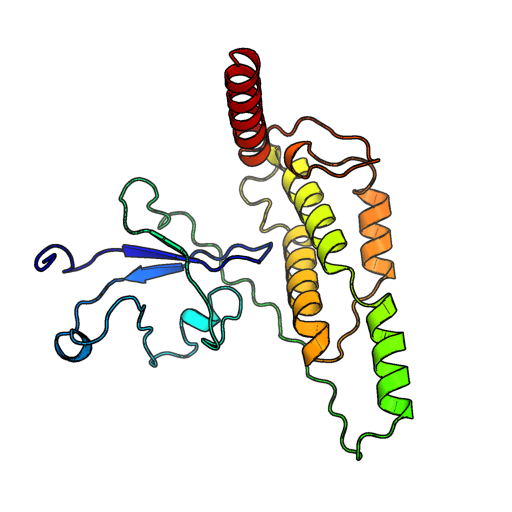 110 ? -2.045 -9.899 20.529 1.00 75.38 110 LEU A CA 1
ATOM 894 C C . LEU A 1 110 ? -2.524 -8.441 20.619 1.00 75.38 110 LEU A C 1
ATOM 896 O O . LEU A 1 110 ? -3.643 -8.126 20.215 1.00 75.38 110 LEU A O 1
ATOM 900 N N . GLY A 1 111 ? -1.683 -7.547 21.148 1.00 63.06 111 GLY A N 1
ATOM 901 C CA . GLY A 1 111 ? -1.960 -6.116 21.204 1.00 63.06 111 GLY A CA 1
ATOM 902 C C . GLY A 1 111 ? -1.342 -5.292 20.064 1.00 63.06 111 GLY A C 1
ATOM 903 O O . GLY A 1 111 ? -1.829 -4.208 19.742 1.00 63.06 111 GLY A O 1
ATOM 904 N N . ALA A 1 112 ? -0.270 -5.751 19.434 1.00 62.41 112 ALA A N 1
ATOM 905 C CA . ALA A 1 112 ? 0.524 -4.890 18.557 1.00 62.41 112 ALA A CA 1
ATOM 906 C C . ALA A 1 112 ? -0.050 -4.704 17.139 1.00 62.41 112 ALA A C 1
ATOM 908 O O . ALA A 1 112 ? 0.334 -3.768 16.441 1.00 62.41 112 ALA A O 1
ATOM 909 N N . THR A 1 113 ? -0.965 -5.564 16.683 1.00 60.75 113 THR A N 1
ATOM 910 C CA . THR A 1 113 ? -1.376 -5.589 15.270 1.00 60.75 113 THR A CA 1
ATOM 911 C C . THR A 1 113 ? -2.568 -4.674 14.977 1.00 60.75 113 THR A C 1
ATOM 913 O O . THR A 1 113 ? -3.729 -5.057 15.089 1.00 60.75 113 THR A O 1
ATOM 916 N N . SER A 1 114 ? -2.272 -3.451 14.534 1.00 74.50 114 SER A N 1
ATOM 917 C CA . SER A 1 114 ? -3.262 -2.451 14.099 1.00 74.50 114 SER A CA 1
ATOM 918 C C . SER A 1 114 ? -3.107 -2.038 12.628 1.00 74.50 114 SER A C 1
ATOM 920 O O . SER A 1 114 ? -3.711 -1.056 12.204 1.00 74.50 114 SER A O 1
ATOM 922 N N . TYR A 1 115 ? -2.354 -2.784 11.804 1.00 84.62 115 TYR A N 1
ATOM 923 C CA . TYR A 1 115 ? -2.090 -2.403 10.403 1.00 84.62 115 TYR A CA 1
ATOM 924 C C . TYR A 1 115 ? -3.377 -2.129 9.608 1.00 84.62 115 TYR A C 1
ATOM 926 O O . TYR A 1 115 ? -3.451 -1.147 8.875 1.00 84.62 115 TYR A O 1
ATOM 934 N N . GLY A 1 116 ? -4.438 -2.920 9.808 1.00 86.94 116 GLY A N 1
ATOM 935 C CA . GLY A 1 116 ? -5.735 -2.680 9.165 1.00 86.94 116 GLY A CA 1
ATOM 936 C C . GLY A 1 116 ? -6.428 -1.394 9.639 1.00 86.94 116 GLY A C 1
ATOM 937 O O . GLY A 1 116 ? -7.141 -0.745 8.874 1.00 86.94 116 GLY A O 1
ATOM 938 N N . GLU A 1 117 ? -6.227 -0.988 10.891 1.00 88.88 117 GLU A N 1
ATOM 939 C CA . GLU A 1 117 ? -6.715 0.293 11.407 1.00 88.88 117 GLU A CA 1
ATOM 940 C C . GLU A 1 117 ? -5.909 1.458 10.829 1.00 88.88 117 GLU A C 1
ATOM 942 O O . GLU A 1 117 ? -6.506 2.392 10.296 1.00 88.88 117 GLU A O 1
ATOM 947 N N . ILE A 1 118 ? -4.577 1.356 10.832 1.00 90.12 118 ILE A N 1
ATOM 948 C CA . ILE A 1 118 ? -3.670 2.338 10.222 1.00 90.12 118 ILE A CA 1
ATOM 949 C C . ILE A 1 118 ? -4.012 2.525 8.737 1.00 90.12 118 ILE A C 1
ATOM 951 O O . ILE A 1 118 ? -4.117 3.660 8.273 1.00 90.12 118 ILE A O 1
ATOM 955 N N . TYR A 1 119 ? -4.280 1.433 8.013 1.00 89.94 119 TYR A N 1
ATOM 956 C CA . TYR A 1 119 ? -4.712 1.464 6.614 1.00 89.94 119 TYR A CA 1
ATOM 957 C C . TYR A 1 119 ? -5.996 2.272 6.420 1.00 89.94 119 TYR A C 1
ATOM 959 O O . TYR A 1 119 ? -6.057 3.182 5.592 1.00 89.94 119 TYR A O 1
ATOM 967 N N . ASN A 1 120 ? -7.018 1.974 7.223 1.00 91.75 120 ASN A N 1
ATOM 968 C CA . ASN A 1 120 ? -8.303 2.660 7.140 1.00 91.75 120 ASN A CA 1
ATOM 969 C C . ASN A 1 120 ? -8.177 4.147 7.502 1.00 91.75 120 ASN A C 1
ATOM 971 O O . ASN A 1 120 ? -8.767 4.994 6.834 1.00 91.75 120 ASN A O 1
ATOM 975 N N . LEU A 1 121 ? -7.394 4.482 8.532 1.00 91.75 121 LEU A N 1
ATOM 976 C CA . LEU A 1 121 ? -7.143 5.869 8.927 1.00 91.75 121 LEU A CA 1
ATOM 977 C C . LEU A 1 121 ? -6.379 6.630 7.843 1.00 91.75 121 LEU A C 1
ATOM 979 O O . LEU A 1 121 ? -6.753 7.757 7.524 1.00 91.75 121 LEU A O 1
ATOM 983 N N . HIS A 1 122 ? -5.372 6.012 7.225 1.00 91.12 122 HIS A N 1
ATOM 984 C CA . HIS A 1 122 ? -4.666 6.602 6.093 1.00 91.12 122 HIS A CA 1
ATOM 985 C C . HIS A 1 122 ? -5.613 6.885 4.927 1.00 91.12 122 HIS A C 1
ATOM 987 O O . HIS A 1 122 ? -5.594 7.992 4.391 1.00 91.12 122 HIS A O 1
ATOM 993 N N . ALA A 1 123 ? -6.478 5.931 4.566 1.00 90.69 123 ALA A N 1
ATOM 994 C CA . ALA A 1 123 ? -7.472 6.131 3.515 1.00 90.69 123 ALA A CA 1
ATOM 995 C C . ALA A 1 123 ? -8.377 7.339 3.812 1.00 90.69 123 ALA A C 1
ATOM 997 O O . ALA A 1 123 ? -8.592 8.167 2.932 1.00 90.69 123 ALA A O 1
ATOM 998 N N . VAL A 1 124 ? -8.841 7.500 5.057 1.00 92.06 124 VAL A N 1
ATOM 999 C CA . VAL A 1 124 ? -9.653 8.660 5.467 1.00 92.06 124 VAL A CA 1
ATOM 1000 C C . VAL A 1 124 ? -8.866 9.969 5.393 1.00 92.06 124 VAL A C 1
ATOM 1002 O O . VAL A 1 124 ? -9.384 10.957 4.876 1.00 92.06 124 VAL A O 1
ATOM 1005 N N . VAL A 1 125 ? -7.635 9.995 5.912 1.00 90.44 125 VAL A N 1
ATOM 1006 C CA . VAL A 1 125 ? -6.782 11.197 5.918 1.00 90.44 125 VAL A CA 1
ATOM 1007 C C . VAL A 1 125 ? -6.491 11.660 4.492 1.00 90.44 125 VAL A C 1
ATOM 1009 O O . VAL A 1 125 ? -6.620 12.844 4.187 1.00 90.44 125 VAL A O 1
ATOM 1012 N N . VAL A 1 126 ? -6.140 10.726 3.607 1.00 88.75 126 VAL A N 1
ATOM 1013 C CA . VAL A 1 126 ? -5.862 11.016 2.199 1.00 88.75 126 VAL A CA 1
ATOM 1014 C C . VAL A 1 126 ? -7.125 11.446 1.459 1.00 88.75 126 VAL A C 1
ATOM 1016 O O . VAL A 1 126 ? -7.051 12.340 0.623 1.00 88.75 126 VAL A O 1
ATOM 1019 N N . ASP A 1 127 ? -8.278 10.846 1.745 1.00 90.12 127 ASP A N 1
ATOM 1020 C CA . ASP A 1 127 ? -9.521 11.159 1.039 1.00 90.12 127 ASP A CA 1
ATOM 1021 C C . ASP A 1 127 ? -10.104 12.525 1.426 1.00 90.12 127 ASP A C 1
ATOM 1023 O O . ASP A 1 127 ? -10.469 13.307 0.554 1.00 90.12 127 ASP A O 1
ATOM 1027 N N . ARG A 1 128 ? -10.123 12.876 2.719 1.00 86.06 128 ARG A N 1
ATOM 1028 C CA . ARG A 1 128 ? -10.695 14.160 3.172 1.00 86.06 128 ARG A CA 1
ATOM 1029 C C . ARG A 1 128 ? -9.930 15.383 2.676 1.00 86.06 128 ARG A C 1
ATOM 1031 O O . ARG A 1 128 ? -10.517 16.449 2.532 1.00 86.06 128 ARG A O 1
ATOM 1038 N N . ASN A 1 129 ? -8.643 15.231 2.386 1.00 74.94 129 ASN A N 1
ATOM 1039 C CA . ASN A 1 129 ? -7.804 16.318 1.890 1.00 74.94 129 ASN A CA 1
ATOM 1040 C C . ASN A 1 129 ? -7.772 16.391 0.349 1.00 74.94 129 ASN A C 1
ATOM 1042 O O . ASN A 1 129 ? -6.847 16.978 -0.215 1.00 74.94 129 ASN A O 1
ATOM 1046 N N . TYR A 1 130 ? -8.755 15.783 -0.332 1.00 69.44 130 TYR A N 1
ATOM 1047 C CA . TYR A 1 130 ? -8.803 15.663 -1.792 1.00 69.44 130 TYR A CA 1
ATOM 1048 C C . TYR A 1 130 ? -8.782 17.007 -2.530 1.00 69.44 130 TYR A C 1
ATOM 1050 O O . TYR A 1 130 ? -7.932 17.199 -3.396 1.00 69.44 130 TYR A O 1
ATOM 1058 N N . GLU A 1 131 ? -9.666 17.941 -2.174 1.00 61.28 131 GLU A N 1
ATOM 1059 C CA . GLU A 1 131 ? -9.808 19.219 -2.895 1.00 61.28 131 GLU A CA 1
ATOM 1060 C C . GLU A 1 131 ? -8.673 20.209 -2.599 1.00 61.28 131 GLU A C 1
ATOM 1062 O O . GLU A 1 131 ? -8.341 21.050 -3.428 1.00 61.28 131 GLU A O 1
ATOM 1067 N N . GLN A 1 132 ? -8.048 20.101 -1.424 1.00 61.28 132 GLN A N 1
ATOM 1068 C CA . GLN A 1 132 ? -7.074 21.086 -0.944 1.00 61.28 132 GLN A CA 1
ATOM 1069 C C . GLN A 1 132 ? -5.641 20.794 -1.414 1.00 61.28 132 GLN A C 1
ATOM 1071 O O . GLN A 1 132 ? -4.817 21.706 -1.472 1.00 61.28 132 GLN A O 1
ATOM 1076 N N . HIS A 1 133 ? -5.314 19.535 -1.743 1.00 63.09 133 HIS A N 1
ATOM 1077 C CA . HIS A 1 133 ? -3.930 19.121 -1.988 1.00 63.09 133 HIS A CA 1
ATOM 1078 C C . HIS A 1 133 ? -3.797 18.055 -3.095 1.00 63.09 133 HIS A C 1
ATOM 1080 O O . HIS A 1 133 ? -3.994 16.862 -2.843 1.00 63.09 133 HIS A O 1
ATOM 1086 N N . PRO A 1 134 ? -3.325 18.432 -4.299 1.00 61.06 134 PRO A N 1
ATOM 1087 C CA . PRO A 1 134 ? -3.046 17.490 -5.389 1.00 61.06 134 PRO A CA 1
ATOM 1088 C C . PRO A 1 134 ? -2.057 16.373 -5.003 1.00 61.06 134 PRO A C 1
ATOM 1090 O O . PRO A 1 134 ? -2.160 15.257 -5.501 1.00 61.06 134 PRO A O 1
ATOM 1093 N N . GLN A 1 135 ? -1.142 16.648 -4.063 1.00 67.62 135 GLN A N 1
ATOM 1094 C CA . GLN A 1 135 ? -0.145 15.710 -3.518 1.00 67.62 135 GLN A CA 1
ATOM 1095 C C . GLN A 1 135 ? -0.500 15.226 -2.100 1.00 67.62 135 GLN A C 1
ATOM 1097 O O . GLN A 1 135 ? 0.359 15.059 -1.241 1.00 67.62 135 GLN A O 1
ATOM 1102 N N . ARG A 1 136 ? -1.786 15.024 -1.811 1.00 70.88 136 ARG A N 1
ATOM 1103 C CA . ARG A 1 136 ? -2.304 14.612 -0.491 1.00 70.88 136 ARG A CA 1
ATOM 1104 C C . ARG A 1 136 ? -1.671 13.349 0.113 1.00 70.88 136 ARG A C 1
ATOM 1106 O O . ARG A 1 136 ? -1.521 13.280 1.328 1.00 70.88 136 ARG A O 1
ATOM 1113 N N . THR A 1 137 ? -1.239 12.388 -0.705 1.00 70.88 137 THR A N 1
ATOM 1114 C CA . THR A 1 137 ? -0.481 11.205 -0.243 1.00 70.88 137 THR A CA 1
ATOM 1115 C C . THR A 1 137 ? 0.901 11.567 0.306 1.00 70.88 137 THR A C 1
ATOM 1117 O O . THR A 1 137 ? 1.453 10.838 1.120 1.00 70.88 137 THR A O 1
ATOM 1120 N N . CYS A 1 138 ? 1.440 12.720 -0.094 1.00 70.56 138 CYS A N 1
ATOM 1121 C CA . CYS A 1 138 ? 2.735 13.252 0.328 1.00 70.56 138 CYS A CA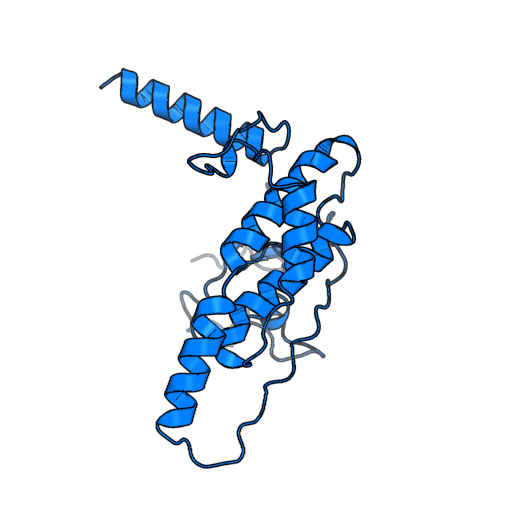 1
ATOM 1122 C C . CYS A 1 138 ? 2.613 14.201 1.532 1.00 70.56 138 CYS A C 1
ATOM 1124 O O . CYS A 1 138 ? 3.570 14.878 1.902 1.00 70.56 138 CYS A O 1
ATOM 1126 N N . GLN A 1 139 ? 1.433 14.303 2.149 1.00 79.81 139 GLN A N 1
ATOM 1127 C CA . GLN A 1 139 ? 1.285 15.069 3.381 1.00 79.81 139 GLN A CA 1
ATOM 1128 C C . GLN A 1 139 ? 1.987 14.365 4.535 1.00 79.81 139 GLN A C 1
ATOM 1130 O O . GLN A 1 139 ? 1.956 13.140 4.637 1.00 79.81 139 GLN A O 1
ATOM 1135 N N . LYS A 1 140 ? 2.532 15.150 5.471 1.00 83.44 140 LYS A N 1
ATOM 1136 C CA . LYS A 1 140 ? 3.268 14.638 6.638 1.00 83.44 140 LYS A CA 1
ATOM 1137 C C . LYS A 1 140 ? 2.515 13.532 7.387 1.00 83.44 140 LYS A C 1
ATOM 1139 O O . LYS A 1 140 ? 3.119 12.530 7.747 1.00 83.44 140 LYS A O 1
ATOM 1144 N N . LEU A 1 141 ? 1.204 13.693 7.595 1.00 86.50 141 LEU A N 1
ATOM 1145 C CA . LEU A 1 141 ? 0.391 12.699 8.300 1.00 86.50 141 LEU A CA 1
ATOM 1146 C C . LEU A 1 141 ? 0.180 11.415 7.482 1.00 86.50 141 LEU A C 1
ATOM 1148 O O . LEU A 1 141 ? 0.277 10.329 8.042 1.00 86.50 141 LEU A O 1
ATOM 1152 N N . ALA A 1 142 ? -0.074 11.529 6.174 1.00 86.12 142 ALA A N 1
ATOM 1153 C CA . ALA A 1 142 ? -0.220 10.376 5.284 1.00 86.12 142 ALA A CA 1
ATOM 1154 C C . ALA A 1 142 ? 1.096 9.585 5.191 1.00 86.12 142 ALA A C 1
ATOM 1156 O O . ALA A 1 142 ? 1.108 8.378 5.412 1.00 86.12 142 ALA A O 1
ATOM 1157 N N . ILE A 1 143 ? 2.217 10.288 5.005 1.00 83.19 143 ILE A N 1
ATOM 1158 C CA . ILE A 1 143 ? 3.565 9.708 5.030 1.00 83.19 143 ILE A CA 1
ATOM 1159 C C . ILE A 1 143 ? 3.820 8.981 6.352 1.00 83.19 143 ILE A C 1
ATOM 1161 O O . ILE A 1 143 ? 4.263 7.835 6.346 1.00 83.19 143 ILE A O 1
ATOM 1165 N N . LYS A 1 144 ? 3.521 9.625 7.489 1.00 86.00 144 LYS A N 1
ATOM 1166 C CA . LYS A 1 144 ? 3.741 9.027 8.809 1.00 86.00 144 LYS A CA 1
ATOM 1167 C C . LYS A 1 144 ? 2.905 7.760 8.998 1.00 86.00 144 LYS A C 1
ATOM 1169 O O . LYS A 1 144 ? 3.446 6.745 9.419 1.00 86.00 144 LYS A O 1
ATOM 1174 N N . LEU A 1 145 ? 1.620 7.790 8.639 1.00 87.75 145 LEU A N 1
ATOM 1175 C CA . LEU A 1 145 ? 0.744 6.616 8.698 1.00 87.75 145 LEU A CA 1
ATOM 1176 C C . LEU A 1 145 ? 1.229 5.482 7.787 1.00 87.75 145 LEU A C 1
ATOM 1178 O O . LEU A 1 145 ? 1.163 4.320 8.174 1.00 87.75 145 LEU A O 1
ATOM 1182 N N . ALA A 1 146 ? 1.749 5.799 6.603 1.00 84.69 146 ALA A N 1
ATOM 1183 C CA . ALA A 1 146 ? 2.310 4.795 5.711 1.00 84.69 146 ALA A CA 1
ATOM 1184 C C . ALA A 1 146 ? 3.611 4.175 6.244 1.00 84.69 146 ALA A C 1
ATOM 1186 O O . ALA A 1 146 ? 3.777 2.962 6.145 1.00 84.69 146 ALA A O 1
ATOM 1187 N N . GLY A 1 147 ? 4.490 4.971 6.862 1.00 83.19 147 GLY A N 1
ATOM 1188 C CA . GLY A 1 147 ? 5.669 4.459 7.565 1.00 83.19 147 GLY A CA 1
ATOM 1189 C C . GLY A 1 147 ? 5.284 3.540 8.727 1.00 83.19 147 GLY A C 1
ATOM 1190 O O . GLY A 1 147 ? 5.784 2.426 8.822 1.00 83.19 147 GLY A O 1
ATOM 1191 N N . MET A 1 148 ? 4.309 3.951 9.546 1.00 84.88 148 MET A N 1
ATOM 1192 C CA . MET A 1 148 ? 3.778 3.110 10.626 1.00 84.88 148 MET A CA 1
ATOM 1193 C C . MET A 1 148 ? 3.173 1.806 10.102 1.00 84.88 148 MET A C 1
ATOM 1195 O O . MET A 1 148 ? 3.342 0.766 10.726 1.00 84.88 148 MET A O 1
ATOM 1199 N N . PHE A 1 149 ? 2.475 1.845 8.964 1.00 86.06 149 PHE A N 1
ATOM 1200 C CA . PHE A 1 149 ? 1.916 0.654 8.330 1.00 86.06 149 PHE A CA 1
ATOM 1201 C C . PHE A 1 149 ? 3.003 -0.313 7.847 1.00 86.06 149 PHE A C 1
ATOM 1203 O O . PHE A 1 149 ? 2.862 -1.515 8.051 1.00 86.06 149 PHE A O 1
ATOM 1210 N N . ALA A 1 150 ? 4.096 0.195 7.267 1.00 81.50 150 ALA A N 1
ATOM 1211 C CA . ALA A 1 150 ? 5.241 -0.633 6.893 1.00 81.50 150 ALA A CA 1
ATOM 1212 C C . ALA A 1 150 ? 5.865 -1.307 8.129 1.00 81.50 150 ALA A C 1
ATOM 1214 O O . ALA A 1 150 ? 5.967 -2.531 8.173 1.00 81.50 150 ALA A O 1
ATOM 1215 N N . SER A 1 151 ? 6.145 -0.540 9.191 1.00 81.31 151 SER A N 1
ATOM 1216 C CA . SER A 1 151 ? 6.638 -1.097 10.460 1.00 81.31 151 SER A CA 1
ATOM 1217 C C . SER A 1 151 ? 5.662 -2.104 11.082 1.00 81.31 151 SER A C 1
ATOM 1219 O O . SER A 1 151 ? 6.084 -3.067 11.718 1.00 81.31 151 SER A O 1
ATOM 1221 N N . ALA A 1 152 ? 4.352 -1.914 10.889 1.00 83.06 152 ALA A N 1
ATOM 1222 C CA . ALA A 1 152 ? 3.322 -2.831 11.366 1.00 83.06 152 ALA A CA 1
ATOM 1223 C C . ALA A 1 152 ? 3.388 -4.201 10.693 1.00 83.06 152 ALA A C 1
ATOM 1225 O O . ALA A 1 152 ? 3.232 -5.217 11.368 1.00 83.06 152 ALA A O 1
ATOM 1226 N N . ILE A 1 153 ? 3.597 -4.227 9.375 1.00 81.31 153 ILE A N 1
ATOM 1227 C CA . ILE A 1 153 ? 3.734 -5.466 8.601 1.00 81.31 153 ILE A CA 1
ATOM 1228 C C . ILE A 1 153 ? 4.985 -6.222 9.056 1.00 81.31 153 ILE A C 1
ATOM 1230 O O . ILE A 1 153 ? 4.923 -7.424 9.312 1.00 81.31 153 ILE A O 1
ATOM 1234 N N . ASP A 1 154 ? 6.086 -5.499 9.258 1.00 79.56 154 ASP A N 1
ATOM 1235 C CA . ASP A 1 154 ? 7.366 -6.090 9.649 1.00 79.56 154 ASP A CA 1
ATOM 1236 C C . ASP A 1 154 ? 7.462 -6.428 11.146 1.00 79.56 154 ASP A C 1
ATOM 1238 O O . ASP A 1 154 ? 8.392 -7.125 11.558 1.00 79.56 154 ASP A O 1
ATOM 1242 N N . SER A 1 155 ? 6.495 -5.997 11.968 1.00 79.62 155 SER A N 1
ATOM 1243 C CA . SER A 1 155 ? 6.493 -6.183 13.431 1.00 79.62 155 SER A CA 1
ATOM 1244 C C . SER A 1 155 ? 6.690 -7.638 13.866 1.00 79.62 155 SER A C 1
ATOM 1246 O O . SER A 1 155 ? 7.402 -7.907 14.834 1.00 79.62 155 SER A O 1
ATOM 1248 N N . GLY A 1 156 ? 6.130 -8.597 13.120 1.00 77.88 156 GLY A N 1
ATOM 1249 C CA . GLY A 1 156 ? 6.293 -10.025 13.398 1.00 77.88 156 GLY A CA 1
ATOM 1250 C C . GLY A 1 156 ? 7.739 -10.514 13.252 1.00 77.88 156 GLY A C 1
ATOM 1251 O O . GLY A 1 156 ? 8.138 -11.429 13.973 1.00 77.88 156 GLY A O 1
ATOM 1252 N N . ARG A 1 157 ? 8.524 -9.888 12.360 1.00 77.94 157 ARG A N 1
ATOM 1253 C CA . ARG A 1 157 ? 9.941 -10.196 12.093 1.00 77.94 157 ARG A CA 1
ATOM 1254 C C . ARG A 1 157 ? 10.886 -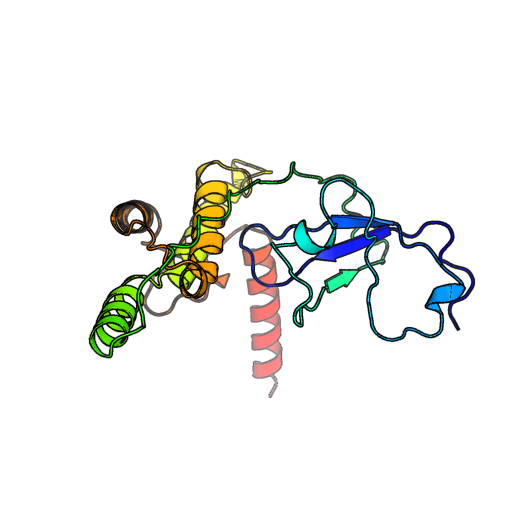9.380 12.987 1.00 77.94 157 ARG A C 1
ATOM 1256 O O . ARG A 1 157 ? 11.934 -9.886 13.392 1.00 77.94 157 ARG A O 1
ATOM 1263 N N . THR A 1 158 ? 10.540 -8.124 13.273 1.00 77.88 158 THR A N 1
ATOM 1264 C CA . THR A 1 158 ? 11.405 -7.174 13.997 1.00 77.88 158 THR A CA 1
ATOM 1265 C C . THR A 1 158 ? 11.181 -7.175 15.508 1.00 77.88 158 THR A C 1
ATOM 1267 O O . THR A 1 158 ? 12.083 -6.790 16.251 1.00 77.88 158 THR A O 1
ATOM 1270 N N . GLY A 1 159 ? 10.002 -7.604 15.969 1.00 74.62 159 GLY A N 1
ATOM 1271 C CA . GLY A 1 159 ? 9.556 -7.456 17.356 1.00 74.62 159 GLY A CA 1
ATOM 1272 C C . GLY A 1 159 ? 9.126 -6.029 17.710 1.00 74.62 159 GLY A C 1
ATOM 1273 O O . GLY A 1 159 ? 8.855 -5.749 18.877 1.00 74.62 159 GLY A O 1
ATOM 1274 N N . TYR A 1 160 ? 9.071 -5.125 16.726 1.00 76.69 160 TYR A N 1
ATOM 1275 C CA . TYR A 1 160 ? 8.681 -3.736 16.932 1.00 76.69 160 TYR A CA 1
ATOM 1276 C C . TYR A 1 160 ? 7.197 -3.622 17.295 1.00 76.69 160 TYR A C 1
ATOM 1278 O O . TYR A 1 160 ? 6.338 -4.232 16.658 1.00 76.69 160 TYR A O 1
ATOM 1286 N N . VAL A 1 161 ? 6.890 -2.797 18.297 1.00 75.44 161 VAL A N 1
ATOM 1287 C CA . VAL A 1 161 ? 5.519 -2.518 18.737 1.00 75.44 161 VAL A CA 1
ATOM 1288 C C . VAL A 1 161 ? 5.183 -1.073 18.403 1.00 75.44 161 VAL A C 1
ATOM 1290 O O . VAL A 1 161 ? 5.896 -0.155 18.795 1.00 75.44 161 VAL A O 1
ATOM 1293 N N . ILE A 1 162 ? 4.080 -0.874 17.689 1.00 77.38 162 ILE A N 1
ATOM 1294 C CA . ILE A 1 162 ? 3.625 0.455 17.280 1.00 77.38 162 ILE A CA 1
ATOM 1295 C C . ILE A 1 162 ? 2.995 1.182 18.470 1.00 77.38 162 ILE A C 1
ATOM 1297 O O . ILE A 1 162 ? 2.164 0.609 19.179 1.00 77.38 162 ILE A O 1
ATOM 1301 N N . GLU A 1 163 ? 3.330 2.462 18.633 1.00 77.44 163 GLU A N 1
ATOM 1302 C CA . GLU A 1 163 ? 2.711 3.355 19.618 1.00 77.44 163 GLU A CA 1
ATOM 1303 C C . GLU A 1 163 ? 1.193 3.455 19.399 1.00 77.44 163 GLU A C 1
ATOM 1305 O O . GLU A 1 163 ? 0.713 3.960 18.377 1.00 77.44 163 GLU A O 1
ATOM 1310 N N . ARG A 1 164 ? 0.416 2.975 20.374 1.00 81.50 164 ARG A N 1
ATOM 1311 C CA . ARG A 1 164 ? -1.049 2.932 20.283 1.00 81.50 164 ARG A CA 1
ATOM 1312 C C . ARG A 1 164 ? -1.669 4.294 20.540 1.00 81.50 164 ARG A C 1
ATOM 1314 O O . ARG A 1 164 ? -2.635 4.650 19.877 1.00 81.50 164 ARG A O 1
ATOM 1321 N N . GLU A 1 165 ? -1.097 5.067 21.452 1.00 87.12 165 GLU A N 1
ATOM 1322 C CA . GLU A 1 165 ? -1.575 6.391 21.850 1.00 87.12 165 GLU A CA 1
ATOM 1323 C C . GLU A 1 165 ? -1.683 7.326 20.640 1.00 87.12 165 GLU A C 1
ATOM 1325 O O . GLU A 1 165 ? -2.672 8.041 20.480 1.00 87.12 165 GLU A O 1
ATOM 1330 N N . TYR A 1 166 ? -0.707 7.257 19.734 1.00 85.81 166 TYR A N 1
ATOM 1331 C CA . TYR A 1 166 ? -0.713 8.058 18.516 1.00 85.81 166 TYR A CA 1
ATOM 1332 C C . TYR A 1 166 ? -1.798 7.615 17.518 1.00 85.81 166 TYR A C 1
ATOM 1334 O O . TYR A 1 166 ? -2.469 8.450 16.907 1.00 85.81 166 TYR A O 1
ATOM 1342 N N . ILE A 1 167 ? -2.022 6.304 17.366 1.00 88.44 167 ILE A N 1
ATOM 1343 C CA . ILE A 1 167 ? -3.113 5.771 16.529 1.00 88.44 167 ILE A CA 1
ATOM 1344 C C . ILE A 1 167 ? -4.468 6.195 17.098 1.00 88.44 167 ILE A C 1
ATOM 1346 O O . ILE A 1 167 ? -5.354 6.604 16.346 1.00 88.44 167 ILE A O 1
ATOM 1350 N N . GLU A 1 168 ? -4.616 6.136 18.419 1.00 90.19 168 GLU A N 1
ATOM 1351 C CA . GLU A 1 168 ? -5.813 6.557 19.139 1.00 90.19 168 GL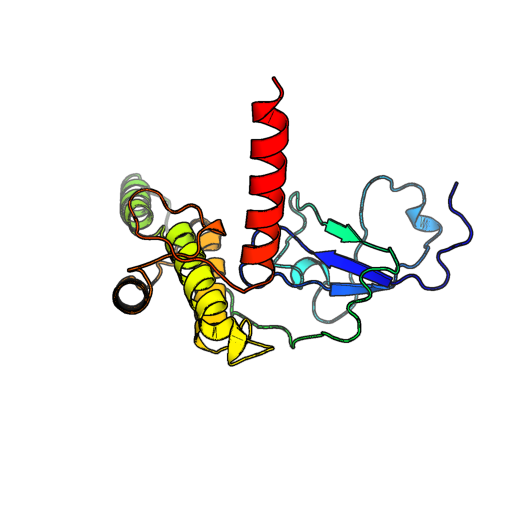U A CA 1
ATOM 1352 C C . GLU A 1 168 ? -6.134 8.034 18.914 1.00 90.19 168 GLU A C 1
ATOM 1354 O O . GLU A 1 168 ? -7.275 8.369 18.592 1.00 90.19 168 GLU A O 1
ATOM 1359 N N . GLU A 1 169 ? -5.135 8.915 18.992 1.00 90.81 169 GLU A N 1
ATOM 1360 C CA . GLU A 1 169 ? -5.292 10.342 18.698 1.00 90.81 169 GLU A CA 1
ATOM 1361 C C . GLU A 1 169 ? -5.821 10.564 17.270 1.00 90.81 169 GLU A C 1
ATOM 1363 O O . GLU A 1 169 ? -6.813 11.268 17.043 1.00 90.81 169 GLU A O 1
ATOM 1368 N N . ILE A 1 170 ? -5.204 9.903 16.284 1.00 90.88 170 ILE A N 1
ATOM 1369 C CA . ILE A 1 170 ? -5.630 9.993 14.882 1.00 90.88 170 ILE A CA 1
ATOM 1370 C C . ILE A 1 170 ? -7.041 9.427 14.715 1.00 90.88 170 ILE A C 1
ATOM 1372 O O . ILE A 1 170 ? -7.862 10.005 13.999 1.00 90.88 170 ILE A O 1
ATOM 1376 N N . ARG A 1 171 ? -7.365 8.321 15.384 1.00 91.62 171 ARG A N 1
ATOM 1377 C CA . ARG A 1 171 ? -8.691 7.709 15.323 1.00 91.62 171 ARG A CA 1
ATOM 1378 C C . ARG A 1 171 ? -9.765 8.602 15.910 1.00 91.62 171 ARG A C 1
ATOM 1380 O O . ARG A 1 171 ? -10.835 8.710 15.314 1.00 91.62 171 ARG A O 1
ATOM 1387 N N . GLN A 1 172 ? -9.494 9.250 17.034 1.00 92.31 172 GLN A N 1
ATOM 1388 C CA . GLN A 1 172 ? -10.411 10.219 17.624 1.00 92.31 172 GLN A CA 1
ATOM 1389 C C . GLN A 1 172 ? -10.625 11.409 16.691 1.00 92.31 172 GLN A C 1
ATOM 1391 O O . GLN A 1 172 ? -11.731 11.914 16.597 1.00 92.31 172 GLN A O 1
ATOM 1396 N N . LYS A 1 173 ? -9.610 11.826 15.932 1.00 90.88 173 LYS A N 1
ATOM 1397 C CA . LYS A 1 173 ? -9.742 12.951 15.000 1.00 90.88 173 LYS A CA 1
ATOM 1398 C C . LYS A 1 173 ? -10.427 12.589 13.675 1.00 90.88 173 LYS A C 1
ATOM 1400 O O . LYS A 1 173 ? -11.221 13.368 13.146 1.00 90.88 173 LYS A O 1
ATOM 1405 N N . TYR A 1 174 ? -10.121 11.423 13.105 1.00 90.12 174 TYR A N 1
ATOM 1406 C CA . TYR A 1 174 ? -10.520 11.066 11.737 1.00 90.12 174 TYR A CA 1
ATOM 1407 C C . TYR A 1 174 ? -11.469 9.862 11.657 1.00 90.12 174 TYR A C 1
ATOM 1409 O O . TYR A 1 174 ? -12.308 9.811 10.758 1.00 90.12 174 TYR A O 1
ATOM 1417 N N . GLY A 1 175 ? -11.417 8.935 12.612 1.00 89.69 175 GLY A N 1
ATOM 1418 C CA . GLY A 1 175 ? -12.074 7.622 12.577 1.00 89.69 175 GLY A CA 1
ATOM 1419 C C . GLY A 1 175 ? -13.578 7.593 12.881 1.00 89.69 175 GLY A C 1
ATOM 1420 O O . GLY A 1 175 ? -14.125 6.516 13.130 1.00 89.69 175 GLY A O 1
ATOM 1421 N N . HIS A 1 176 ? -14.260 8.741 12.880 1.00 90.50 176 HIS A N 1
ATOM 1422 C CA . HIS A 1 176 ? -15.711 8.825 13.096 1.00 90.50 176 HIS A CA 1
ATOM 1423 C C . HIS A 1 176 ? -16.539 8.473 11.855 1.00 90.50 176 HIS A C 1
ATOM 1425 O O . HIS A 1 176 ? -17.631 7.914 11.980 1.00 90.50 176 HIS A O 1
ATOM 1431 N N . THR A 1 177 ? -16.029 8.801 10.666 1.00 92.94 177 THR A N 1
ATOM 1432 C CA . THR A 1 177 ? -16.686 8.528 9.384 1.00 92.94 177 THR A CA 1
ATOM 1433 C C . THR A 1 177 ? -15.666 8.079 8.344 1.00 92.94 177 THR A C 1
ATOM 1435 O O . THR A 1 177 ? -14.537 8.573 8.332 1.00 92.94 177 THR A O 1
ATOM 1438 N N . TYR A 1 178 ? -16.070 7.168 7.460 1.00 94.56 178 TYR A N 1
ATOM 1439 C CA . TYR A 1 178 ? -15.204 6.569 6.438 1.00 94.56 178 TYR A CA 1
ATOM 1440 C C . TYR A 1 178 ? -15.751 6.824 5.030 1.00 94.56 178 TYR A C 1
ATOM 1442 O O . TYR A 1 178 ? -16.966 6.924 4.868 1.00 94.56 178 TYR A O 1
ATOM 1450 N N . PRO A 1 179 ? -14.908 6.942 3.996 1.00 94.19 179 PRO A N 1
ATOM 1451 C CA . PRO A 1 179 ? -15.423 7.025 2.640 1.00 94.19 179 PRO A CA 1
ATOM 1452 C C . PRO A 1 179 ? -16.054 5.681 2.250 1.00 94.19 179 PRO A C 1
ATOM 1454 O O . PRO A 1 179 ? -15.562 4.626 2.654 1.00 94.19 179 PRO A O 1
ATOM 1457 N N . VAL A 1 180 ? -17.138 5.705 1.464 1.00 93.25 180 VAL A N 1
ATOM 1458 C CA . VAL A 1 180 ? -17.907 4.484 1.123 1.00 93.25 180 VAL A CA 1
ATOM 1459 C C . VAL A 1 180 ? -17.020 3.365 0.560 1.00 93.25 180 VAL A C 1
ATOM 1461 O O . VAL A 1 180 ? -17.199 2.211 0.939 1.00 93.25 180 VAL A O 1
ATOM 1464 N N . PHE A 1 181 ? -16.024 3.696 -0.270 1.00 93.00 181 PHE A N 1
ATOM 1465 C CA . PHE A 1 181 ? -15.148 2.705 -0.909 1.00 93.00 181 PHE A CA 1
ATOM 1466 C C . PHE A 1 181 ? -14.286 1.893 0.075 1.00 93.00 181 PHE A C 1
ATOM 1468 O O . PHE A 1 181 ? -13.763 0.849 -0.296 1.00 93.00 181 PHE A O 1
ATOM 1475 N N . VAL A 1 182 ? -14.135 2.345 1.328 1.00 91.88 182 VAL A N 1
ATOM 1476 C CA . VAL A 1 182 ? -13.447 1.583 2.388 1.00 91.88 182 VAL A CA 1
ATOM 1477 C C . VAL A 1 182 ? -14.337 0.465 2.949 1.00 91.88 182 VAL A C 1
ATOM 1479 O O . VAL A 1 182 ? -13.825 -0.481 3.541 1.00 91.88 182 VAL A O 1
ATOM 1482 N N . MET A 1 183 ? -15.662 0.548 2.769 1.00 89.12 183 MET A N 1
ATOM 1483 C CA . MET A 1 183 ? -16.632 -0.477 3.189 1.00 89.12 183 MET A CA 1
ATOM 1484 C C . MET A 1 183 ? -16.526 -0.857 4.679 1.00 89.12 183 MET A C 1
ATOM 1486 O O . MET A 1 183 ? -16.592 -2.024 5.067 1.00 89.12 183 MET A O 1
ATOM 1490 N N . LYS A 1 184 ? -16.349 0.141 5.556 1.00 88.75 184 LYS A N 1
ATOM 1491 C CA . LYS A 1 184 ? -16.215 -0.087 7.002 1.00 88.75 184 LYS A CA 1
ATOM 1492 C C . LYS A 1 184 ? -17.579 -0.349 7.657 1.00 88.75 184 LYS A C 1
ATOM 1494 O O . LYS A 1 184 ? -18.301 0.588 7.998 1.00 88.75 184 LYS A O 1
ATOM 1499 N N . TYR A 1 185 ? -17.903 -1.621 7.892 1.00 85.75 185 TYR A N 1
ATOM 1500 C CA . TYR A 1 185 ? -19.136 -2.035 8.574 1.00 85.75 185 TYR A CA 1
ATOM 1501 C C . TYR A 1 185 ? -19.294 -1.409 9.968 1.00 85.75 185 TYR A C 1
ATOM 1503 O O . TYR A 1 185 ? -18.327 -1.241 10.715 1.00 85.75 185 TYR A O 1
ATOM 1511 N N . GLY A 1 186 ? -20.535 -1.065 10.326 1.00 87.81 186 GLY A N 1
ATOM 1512 C CA . GLY A 1 186 ? -20.872 -0.494 11.635 1.00 87.81 186 GLY A CA 1
ATOM 1513 C C . GLY A 1 186 ? -20.366 0.936 11.864 1.00 87.81 186 GLY A C 1
ATOM 1514 O O . GLY A 1 186 ? -20.443 1.442 12.984 1.00 87.81 186 GLY A O 1
ATOM 1515 N N . LYS A 1 187 ? -19.840 1.608 10.831 1.00 89.50 187 LYS A N 1
ATOM 1516 C CA . LYS A 1 187 ? -19.409 3.009 10.890 1.00 89.50 187 LYS A CA 1
ATOM 1517 C C . LYS A 1 187 ? -20.195 3.859 9.898 1.00 89.50 187 LYS A C 1
ATOM 1519 O O . LYS A 1 187 ? -20.610 3.396 8.839 1.00 89.50 187 LYS A O 1
ATOM 1524 N N . LYS A 1 188 ? -20.383 5.134 10.246 1.00 93.12 188 LYS A N 1
ATOM 1525 C CA . LYS A 1 188 ? -20.971 6.120 9.334 1.00 93.12 188 LYS A CA 1
ATOM 1526 C C . LYS A 1 188 ? -20.056 6.285 8.122 1.00 93.12 188 LYS A C 1
ATOM 1528 O O . LYS A 1 188 ? -18.840 6.406 8.285 1.00 93.12 188 LYS A O 1
ATOM 1533 N N . CYS A 1 189 ? -20.646 6.325 6.933 1.00 94.00 189 CYS A N 1
ATOM 1534 C CA . CYS A 1 189 ? -19.907 6.501 5.691 1.00 94.00 189 CYS A CA 1
ATOM 1535 C C . CYS A 1 189 ? -20.277 7.816 4.995 1.00 94.00 189 CYS A C 1
ATOM 1537 O O . CYS A 1 189 ? -21.388 8.314 5.166 1.00 94.00 189 CYS A O 1
ATOM 1539 N N . TYR A 1 190 ? -19.347 8.380 4.227 1.00 93.69 190 TYR A N 1
ATOM 1540 C CA . TYR A 1 190 ? -19.565 9.575 3.410 1.00 93.69 190 TYR A CA 1
ATOM 1541 C C . TYR A 1 190 ? -19.180 9.323 1.952 1.00 93.69 190 TYR A C 1
ATOM 1543 O O . TYR A 1 190 ? -18.296 8.516 1.650 1.00 93.69 190 TYR A O 1
ATOM 1551 N N . LYS A 1 191 ? -19.852 10.026 1.037 1.00 93.62 191 LYS A N 1
ATOM 1552 C CA . LYS A 1 191 ? -19.540 9.987 -0.391 1.00 93.62 191 LYS A CA 1
ATOM 1553 C C . LYS A 1 191 ? -18.208 10.701 -0.632 1.00 93.62 191 LYS A C 1
ATOM 1555 O O . LYS A 1 191 ? -18.083 11.884 -0.347 1.00 93.62 191 LYS A O 1
ATOM 1560 N N . SER A 1 192 ? -17.227 9.968 -1.148 1.00 92.75 192 SER A N 1
ATOM 1561 C CA . SER A 1 192 ? -15.923 10.516 -1.526 1.00 92.75 192 SER A CA 1
ATOM 1562 C C . SER A 1 192 ? -15.964 11.094 -2.941 1.00 92.75 192 SER A C 1
ATOM 1564 O O . SER A 1 192 ? -16.424 10.423 -3.866 1.00 92.75 192 SER A O 1
ATOM 1566 N N . GLU A 1 193 ? -15.449 12.302 -3.136 1.00 90.25 193 GLU A N 1
ATOM 1567 C CA . GLU A 1 193 ? -15.277 12.892 -4.473 1.00 90.25 193 GLU A CA 1
ATOM 1568 C C . GLU A 1 193 ? -13.897 12.581 -5.080 1.00 90.25 193 GLU A C 1
ATOM 1570 O O . GLU A 1 193 ? -13.573 13.034 -6.178 1.00 90.25 193 GLU A O 1
ATOM 1575 N N . SER A 1 194 ? -13.085 11.760 -4.401 1.00 88.56 194 SER A N 1
ATOM 1576 C CA . SER A 1 194 ? -11.823 11.289 -4.959 1.00 88.56 194 SER A CA 1
ATOM 1577 C C . SER A 1 194 ? -12.032 10.277 -6.080 1.00 88.56 194 SER A C 1
ATOM 1579 O O . SER A 1 194 ? -13.081 9.638 -6.188 1.00 88.56 194 SER A O 1
ATOM 1581 N N . ILE A 1 195 ? -10.996 10.083 -6.903 1.00 88.00 195 ILE A N 1
ATOM 1582 C CA . ILE A 1 195 ? -11.031 9.107 -7.998 1.00 88.00 195 ILE A CA 1
ATOM 1583 C C . ILE A 1 195 ? -11.419 7.700 -7.520 1.00 88.00 195 ILE A C 1
ATOM 1585 O O . ILE A 1 195 ? -12.188 7.027 -8.196 1.00 88.00 195 ILE A O 1
ATOM 1589 N N . LEU A 1 196 ? -10.973 7.276 -6.329 1.00 90.25 196 LEU A N 1
ATOM 1590 C CA . LEU A 1 196 ? -11.360 5.982 -5.758 1.00 90.25 196 LEU A CA 1
ATOM 1591 C C . LEU A 1 196 ? -12.848 5.951 -5.406 1.00 90.25 196 LEU A C 1
ATOM 1593 O O . LEU A 1 196 ? -13.527 4.973 -5.705 1.00 90.25 196 LEU A O 1
ATOM 1597 N N . GLY A 1 197 ? -13.371 7.033 -4.824 1.00 92.50 197 GLY A N 1
ATOM 1598 C CA . GLY A 1 197 ? -14.795 7.168 -4.541 1.00 92.50 197 GLY A CA 1
ATOM 1599 C C . GLY A 1 197 ? -15.660 7.124 -5.798 1.00 92.50 197 GLY A C 1
ATOM 1600 O O . GLY A 1 197 ? -16.696 6.460 -5.796 1.00 92.50 197 GLY A O 1
ATOM 1601 N N . ILE A 1 198 ? -15.236 7.805 -6.865 1.00 93.31 198 ILE A N 1
ATOM 1602 C CA . ILE A 1 198 ? -15.937 7.830 -8.156 1.00 93.31 198 ILE A CA 1
ATOM 1603 C C . ILE A 1 198 ? -15.910 6.445 -8.807 1.00 93.31 198 ILE A C 1
ATOM 1605 O O . ILE A 1 198 ? -16.965 5.919 -9.150 1.00 93.31 198 ILE A O 1
ATOM 1609 N N . LEU A 1 199 ? -14.727 5.835 -8.935 1.00 94.50 199 LEU A N 1
ATOM 1610 C CA . LEU A 1 199 ? -14.573 4.514 -9.550 1.00 94.50 199 LEU A CA 1
ATOM 1611 C C . LEU A 1 199 ? -15.366 3.446 -8.797 1.00 94.50 199 LEU A C 1
ATOM 1613 O O . LEU A 1 199 ? -16.055 2.649 -9.427 1.00 94.50 199 LEU A O 1
ATOM 1617 N N . PHE A 1 200 ? -15.312 3.463 -7.463 1.00 94.94 200 PHE A N 1
ATOM 1618 C CA . PHE A 1 200 ? -16.064 2.529 -6.633 1.00 94.94 200 PHE A CA 1
ATOM 1619 C C . PHE A 1 200 ? -17.568 2.636 -6.880 1.00 94.94 200 PHE A C 1
ATOM 1621 O O . PHE A 1 200 ? -18.217 1.620 -7.099 1.00 94.94 200 PHE A O 1
ATOM 1628 N N . ARG A 1 201 ? -18.124 3.856 -6.880 1.00 94.00 201 ARG A N 1
ATOM 1629 C CA . ARG A 1 201 ? -19.558 4.054 -7.137 1.00 94.00 201 ARG A CA 1
ATOM 1630 C C . ARG A 1 201 ? -19.947 3.602 -8.534 1.00 94.00 201 ARG A C 1
ATOM 1632 O O . ARG A 1 201 ? -20.877 2.827 -8.656 1.00 94.00 201 ARG A O 1
ATOM 1639 N N . ASN A 1 202 ? -19.190 3.994 -9.557 1.00 95.19 202 ASN A N 1
ATOM 1640 C CA . ASN A 1 202 ? -19.483 3.589 -10.932 1.00 95.19 202 ASN A CA 1
ATOM 1641 C C . ASN A 1 202 ? -19.460 2.060 -11.094 1.00 95.19 202 ASN A C 1
ATOM 1643 O O . ASN A 1 202 ? -20.319 1.496 -11.766 1.00 95.19 202 ASN A O 1
ATOM 1647 N N . ALA A 1 203 ? -18.488 1.386 -10.472 1.00 94.38 203 ALA A N 1
ATOM 1648 C CA . ALA A 1 203 ? -18.400 -0.071 -10.493 1.00 94.38 203 ALA A CA 1
ATOM 1649 C C . ALA A 1 203 ? -19.553 -0.727 -9.718 1.00 94.38 203 ALA A C 1
ATOM 1651 O O . ALA A 1 203 ? -20.112 -1.720 -10.177 1.00 94.38 203 ALA A O 1
ATOM 1652 N N . HIS A 1 204 ? -19.919 -0.165 -8.565 1.00 92.31 204 HIS A N 1
ATOM 1653 C CA . HIS A 1 204 ? -21.033 -0.647 -7.759 1.00 92.31 204 HIS A CA 1
ATOM 1654 C C . HIS A 1 204 ? -22.371 -0.478 -8.488 1.00 92.31 204 HIS A C 1
ATOM 1656 O O . HIS A 1 204 ? -23.101 -1.451 -8.629 1.00 92.31 204 HIS A O 1
ATOM 1662 N N . ASP A 1 205 ? -22.646 0.701 -9.048 1.00 92.88 205 ASP A N 1
ATOM 1663 C CA . ASP A 1 205 ? -23.858 0.981 -9.825 1.00 92.88 205 ASP A CA 1
ATOM 1664 C C . ASP A 1 205 ? -23.971 0.038 -11.034 1.00 92.88 205 ASP A C 1
ATOM 1666 O O . ASP A 1 205 ? -25.037 -0.513 -11.314 1.00 92.88 205 ASP A O 1
ATOM 1670 N N . TYR A 1 206 ? -22.851 -0.207 -11.727 1.00 93.69 206 TYR A N 1
ATOM 1671 C CA . TYR A 1 206 ? -22.790 -1.173 -12.823 1.00 93.69 206 TYR A CA 1
ATOM 1672 C C . TYR A 1 206 ? -23.108 -2.598 -12.350 1.00 93.69 206 TYR A C 1
ATOM 1674 O O . TYR A 1 206 ? -23.875 -3.307 -13.006 1.00 93.69 206 TYR A O 1
ATOM 1682 N N . TYR A 1 207 ? -22.540 -3.023 -11.220 1.00 92.56 207 TYR A N 1
ATOM 1683 C CA . TYR A 1 207 ? -22.781 -4.341 -10.633 1.00 92.56 207 TYR A CA 1
ATOM 1684 C C . TYR A 1 207 ? -24.250 -4.536 -10.225 1.00 92.56 207 TYR A C 1
ATOM 1686 O O . TYR A 1 207 ? -24.855 -5.546 -10.587 1.00 92.56 207 TYR A O 1
ATOM 1694 N N . GLU A 1 208 ? -24.840 -3.563 -9.528 1.00 92.12 208 GLU A N 1
ATOM 1695 C CA . GLU A 1 208 ? -26.245 -3.596 -9.107 1.00 92.12 208 GLU A CA 1
ATOM 1696 C C . GLU A 1 208 ? -27.190 -3.651 -10.314 1.00 92.12 208 GLU A C 1
ATOM 1698 O O . GLU A 1 208 ? -28.088 -4.494 -10.360 1.00 92.12 208 GLU A O 1
ATOM 1703 N N . TYR A 1 209 ? -26.938 -2.836 -11.346 1.00 90.50 209 TYR A N 1
ATOM 1704 C CA . TYR A 1 209 ? -27.715 -2.872 -12.586 1.00 90.50 209 TYR A CA 1
ATOM 1705 C C . TYR A 1 209 ? -27.718 -4.273 -13.218 1.00 90.50 209 TYR A C 1
ATOM 1707 O O . TYR A 1 209 ? -28.780 -4.807 -13.529 1.00 90.50 209 TYR A O 1
ATOM 1715 N N . HIS 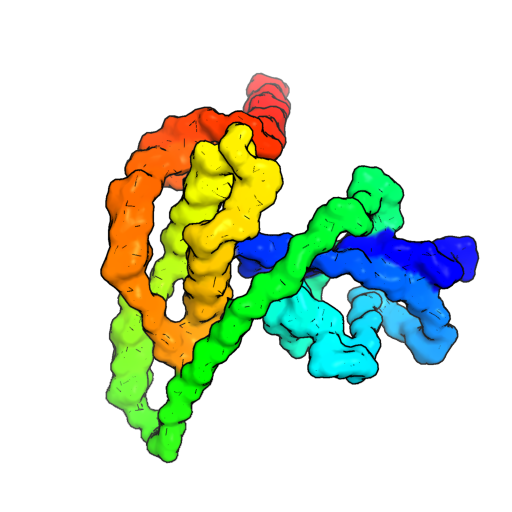A 1 210 ? -26.557 -4.921 -13.343 1.00 89.38 210 HIS A N 1
ATOM 1716 C CA . HIS A 1 210 ? -26.470 -6.245 -13.970 1.00 89.38 210 HIS A CA 1
ATOM 1717 C C . HIS A 1 210 ? -27.080 -7.370 -13.129 1.00 89.38 210 HIS A C 1
ATOM 1719 O O . HIS A 1 210 ? -27.561 -8.352 -13.693 1.00 89.38 210 HIS A O 1
ATOM 1725 N N . ASN A 1 211 ? -27.077 -7.253 -11.801 1.00 88.56 211 ASN A N 1
ATOM 1726 C CA . ASN A 1 211 ? -27.732 -8.241 -10.945 1.00 88.56 211 ASN A CA 1
ATOM 1727 C C . ASN A 1 211 ? -29.243 -8.043 -10.861 1.00 88.56 211 ASN A C 1
ATOM 1729 O O . ASN A 1 211 ? -29.951 -9.022 -10.679 1.00 88.56 211 ASN A O 1
ATOM 1733 N N . SER A 1 212 ? -29.739 -6.821 -11.057 1.00 83.88 212 SER A N 1
ATOM 1734 C CA . SER A 1 212 ? -31.181 -6.552 -11.140 1.00 83.88 212 SER A CA 1
ATOM 1735 C C . SER A 1 212 ? -31.848 -7.137 -12.396 1.00 83.88 212 SER A C 1
ATOM 1737 O O . SER A 1 212 ? -33.069 -7.247 -12.451 1.00 83.88 212 SER A O 1
ATOM 1739 N N . LEU A 1 213 ? -31.047 -7.509 -13.403 1.00 75.19 213 LEU A N 1
ATOM 1740 C CA . LEU A 1 213 ? -31.487 -8.133 -14.656 1.00 75.19 213 LEU A CA 1
ATOM 1741 C C . LEU A 1 213 ? -31.520 -9.674 -14.607 1.00 75.19 213 LEU A C 1
ATOM 1743 O O . LEU A 1 213 ? -31.878 -10.291 -15.611 1.00 75.19 213 LEU A O 1
ATOM 1747 N N . LYS A 1 214 ? -31.109 -10.290 -13.492 1.00 64.94 214 LYS A N 1
ATOM 1748 C CA . LYS A 1 214 ? -31.151 -11.745 -13.268 1.00 64.94 214 LYS A CA 1
ATOM 1749 C C . LYS A 1 214 ? -32.354 -12.123 -12.417 1.00 64.94 214 LYS A C 1
ATOM 1751 O O . LYS A 1 214 ? -32.913 -13.205 -12.692 1.00 64.94 214 LYS A O 1
#

Foldseek 3Di:
DPDPDQPWFWKFKAFPDFLPTDTDTDTDDDDPVCVVDPPDDDWDPDDPDTPCCLHLNDDPPPTDMDIDRDPPDPCPPPDDPRLDQDADAADDDPDPDDPVNVVVLVVLLVPQACLVLLSQLLQQQLQVCVVPDPVSCPDPSNSVSRSLSSNNVCCNVRVDGDDVVVSVVSCVVGVQEGDVLSVDPPHHYDQTPDPSSVVSVVVVVVVVVVVVVD

Secondary structure (DSSP, 8-state):
---SS-SSEEEEEE-SS-SS---EEEEE---GGGTT--S--PPP--SSS-TGGGTTT--SSS---EEE--GGG-GGG--PPP--PPPPPP----SPPPHHHHHHHHHHHHHH--HHHHHHHHHHHHHHTTTT-TTGGGSHHHHHHHHHHHHHHHHHHH-----HHHHHHHHHHHTTEEEGGG--TTSEEE---SHHHHHHHHHHHHHHHHHHT-

InterPro domains:
  IPR007855 RNA-dependent RNA polymerase [PTHR23079] (25-204)
  IPR057596 RDRP, core domain [PF05183] (23-202)

Organism: NCBI:txid433720

Radius of gyration: 21.18 Å; chains: 1; bounding box: 56×43×61 Å

Sequence (214 aa):
MIKNLFEFLDLNVSKDQLLLQKILVLTAVDIPELHNLHDIIVFSTEGDRPDFHKIAGSDLDGDKYFVYWGIAFNLRKHVVPLLEYAAEKKIEHLTPIAPLDIIKYYLSTLGATSYGEIYNLHAVVVDRNYEQHPQRTCQKLAIKLAGMFASAIDSGRTGYVIEREYIEEIRQKYGHTYPVFVMKYGKKCYKSESILGILFRNAHDYYEYHNSLK